Protein AF-0000000083280632 (afdb_homodimer)

Solvent-accessible surface area (backbone atoms only — not comparable to full-atom values): 11318 Å² total; per-residue (Å²): 110,65,68,59,50,48,50,47,51,50,30,50,48,42,26,53,45,60,63,45,61,46,85,68,51,58,69,59,34,53,52,51,52,50,61,50,49,61,82,46,70,94,67,56,65,43,55,51,36,20,35,52,54,71,14,38,47,68,71,41,38,52,46,25,57,73,66,62,50,64,60,55,70,42,38,54,52,37,35,48,51,35,49,51,53,51,53,54,62,65,68,43,73,59,72,79,69,54,74,69,73,118,109,66,68,59,50,47,47,46,51,50,29,49,48,42,28,53,44,61,63,44,62,48,85,68,50,60,67,58,34,52,50,50,51,50,61,50,48,62,82,47,71,95,69,56,66,44,54,52,36,19,36,53,52,71,14,38,49,69,71,43,39,52,46,25,59,72,66,62,49,64,62,56,70,41,37,54,52,36,35,49,51,34,49,52,53,52,51,53,62,66,68,43,73,57,72,78,68,55,82,72,71,136

Organism: Cucumis melo var. makuwa (NCBI:txid1194695)

InterPro domains:
  IPR005162 Retrotransposon-derived protein PEG10, N-terminal capsid-like domain [PF03732] (4-58)

Sequence (204 aa):
MYNRFRSREHGMACTRFLAIKQEGTVEEYLQRFEELSAPLPEIAEDVLEGTFTNGLDPIIRIEVFSMRALGLEDMMEAAQLAEEKIEMAKGGPNPYLKETTAMYNRFRSREHGMACTRFLAIKQEGTVEEYLQRFEELSAPLPEIAEDVLEGTFTNGLDPIIRIEVFSMRALGLEDMMEAAQLAEEKIEMAKGGPNPYLKETTA

Nearest PDB structures (foldseek):
  5tsx-assembly1_H  TM=7.556E-01  e=1.403E-01  Human immunodeficiency virus type 1 (NEW YORK-5 ISOLATE)
  8tqp-assembly1_F  TM=7.192E-01  e=1.578E-01  Human immunodeficiency virus 1
  6bht-assembly2_G  TM=7.405E-01  e=1.881E-01  Human immunodeficiency virus type 1 (NEW YORK-5 ISOLATE)
  4x3x-assembly1_A  TM=7.158E-01  e=4.272E-01  Rattus norvegicus
  4u0c-assembly1_A  TM=6.826E-01  e=3.799E-01  Human immunodeficiency virus type 1 (NEW YORK-5 ISOLATE)

Foldseek 3Di:
DVVVVVVVVLVVLVVVLLVAADPDALVVSVVVNCVSCVVHPDDDQVSSQVSSLVRYDPQLSVQLVVVVQDTDVSSSVSSNVSRVVVVVVVPDPPVVVPCPVD/DVVVVVVVVLVVLVVVLLVAADPDALVVSVVVNCVSCVVHPDDDQVSSQVSSLVRYDPQLSVQLVVVVQDTDVSSSVSSNVSRVVVVVVVPDPPVVVPCPDD

pLDDT: mean 85.9, std 18.31, range [32.72, 98.62]

Structure (mmCIF, N/CA/C/O backbone):
data_AF-0000000083280632-model_v1
#
loop_
_entity.id
_entity.type
_entity.pdbx_description
1 polymer 'Ty3-gypsy retrotransposon protein'
#
loop_
_atom_site.group_PDB
_atom_site.id
_atom_site.type_symbol
_atom_site.label_atom_id
_atom_site.label_alt_id
_atom_site.label_comp_id
_atom_site.label_asym_id
_atom_site.label_entity_id
_atom_site.label_seq_id
_atom_site.pdbx_PDB_ins_code
_atom_site.Cartn_x
_atom_site.Cartn_y
_atom_site.Cartn_z
_atom_site.occupancy
_atom_site.B_iso_or_equiv
_atom_site.auth_seq_id
_atom_site.auth_comp_id
_atom_site.auth_asym_id
_atom_site.auth_atom_id
_atom_site.pdbx_PDB_model_num
ATOM 1 N N . MET A 1 1 ? -13.414 4.84 24.938 1 46 1 MET A N 1
ATOM 2 C CA . MET A 1 1 ? -11.969 4.699 24.844 1 46 1 MET A CA 1
ATOM 3 C C . MET A 1 1 ? -11.594 3.439 24.062 1 46 1 MET A C 1
ATOM 5 O O . MET A 1 1 ? -10.695 3.467 23.219 1 46 1 MET A O 1
ATOM 9 N N . TYR A 1 2 ? -12.297 2.355 24.312 1 46.06 2 TYR A N 1
ATOM 10 C CA . TYR A 1 2 ? -12.008 1.048 23.734 1 46.06 2 TYR A CA 1
ATOM 11 C C . TYR A 1 2 ? -12.164 1.075 22.219 1 46.06 2 TYR A C 1
ATOM 13 O O . TYR A 1 2 ? -11.312 0.558 21.5 1 46.06 2 TYR A O 1
ATOM 21 N N . ASN A 1 3 ? -13.227 1.748 21.781 1 52.28 3 ASN A N 1
ATOM 22 C CA . ASN A 1 3 ? -13.523 1.75 20.344 1 52.28 3 ASN A CA 1
ATOM 23 C C . ASN A 1 3 ? -12.477 2.521 19.562 1 52.28 3 ASN A C 1
ATOM 25 O O . ASN A 1 3 ? -12.125 2.137 18.438 1 52.28 3 ASN A O 1
ATOM 29 N N . ARG A 1 4 ? -11.992 3.59 20.312 1 54.69 4 ARG A N 1
ATOM 30 C CA . ARG A 1 4 ? -10.969 4.395 19.656 1 54.69 4 ARG A CA 1
ATOM 31 C C . ARG A 1 4 ? -9.656 3.629 19.562 1 54.69 4 ARG A C 1
ATOM 33 O O . ARG A 1 4 ? -8.945 3.73 18.547 1 54.69 4 ARG A O 1
ATOM 40 N N . PHE A 1 5 ? -9.328 2.906 20.719 1 57.12 5 PHE A N 1
ATOM 41 C CA . PHE A 1 5 ? -8.086 2.133 20.734 1 57.12 5 PHE A CA 1
ATOM 42 C C . PHE A 1 5 ? -8.148 1.018 19.688 1 57.12 5 PHE A C 1
ATOM 44 O O . PHE A 1 5 ? -7.145 0.728 19.031 1 57.12 5 PHE A O 1
ATOM 51 N N . ARG A 1 6 ? -9.18 0.395 19.609 1 56.25 6 ARG A N 1
ATOM 52 C CA . ARG A 1 6 ? -9.352 -0.683 18.625 1 56.25 6 ARG A CA 1
ATOM 53 C C . ARG A 1 6 ? -9.266 -0.154 17.203 1 56.25 6 ARG A C 1
ATOM 55 O O . ARG A 1 6 ? -8.656 -0.788 16.3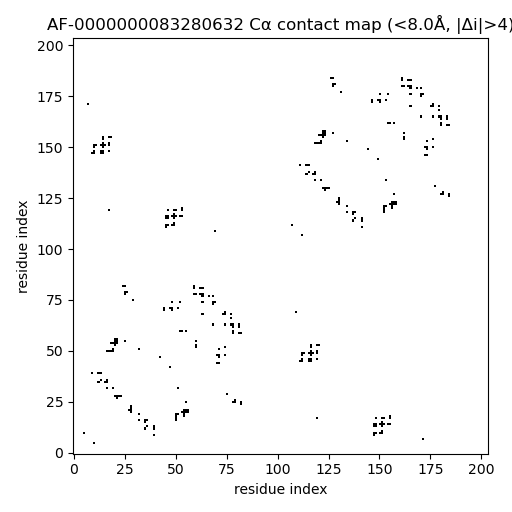44 1 56.25 6 ARG A O 1
ATOM 62 N N . SER A 1 7 ? -9.883 0.943 17.156 1 64.06 7 SER A N 1
ATOM 63 C CA . SER A 1 7 ? -9.852 1.578 15.844 1 64.06 7 SER A CA 1
ATOM 64 C C . SER A 1 7 ? -8.422 1.928 15.438 1 64.06 7 SER A C 1
ATOM 66 O O . SER A 1 7 ? -8.023 1.697 14.289 1 64.06 7 SER A O 1
ATOM 68 N N . ARG A 1 8 ? -7.664 2.213 16.516 1 72.38 8 ARG A N 1
ATOM 69 C CA . ARG A 1 8 ? -6.273 2.562 16.234 1 72.38 8 ARG A CA 1
ATOM 70 C C . ARG A 1 8 ? -5.449 1.32 15.922 1 72.38 8 ARG A C 1
ATOM 72 O O . ARG A 1 8 ? -4.641 1.328 14.992 1 72.38 8 ARG A O 1
ATOM 79 N N . GLU A 1 9 ? -5.75 0.29 16.672 1 73.88 9 GLU A N 1
ATOM 80 C CA . GLU A 1 9 ? -5.027 -0.961 16.469 1 73.88 9 GLU A CA 1
ATOM 81 C C . GLU A 1 9 ? -5.344 -1.558 15.094 1 73.88 9 GLU A C 1
ATOM 83 O O . GLU A 1 9 ? -4.449 -2.053 14.406 1 73.88 9 GLU A O 1
ATOM 88 N N . HIS A 1 10 ? -6.637 -1.458 14.773 1 75.44 10 HIS A N 1
ATOM 89 C CA . HIS A 1 10 ? -7.031 -1.963 13.461 1 75.44 10 HIS A CA 1
ATOM 90 C C . HIS A 1 10 ? -6.43 -1.122 12.344 1 75.44 10 HIS A C 1
ATOM 92 O O . HIS A 1 10 ? -5.996 -1.659 11.32 1 75.44 10 HIS A O 1
ATOM 98 N N . GLY A 1 11 ? -6.438 0.132 12.672 1 82.69 11 GLY A N 1
ATOM 99 C CA . GLY A 1 11 ? -5.809 1.021 11.703 1 82.69 11 GLY A CA 1
ATOM 100 C C . GLY A 1 11 ? -4.332 0.733 11.5 1 82.69 11 GLY A C 1
ATOM 101 O O . GLY A 1 11 ? -3.854 0.706 10.367 1 82.69 11 GLY A O 1
ATOM 102 N N . MET A 1 12 ? -3.689 0.377 12.562 1 88.62 12 MET A N 1
ATOM 103 C CA . MET A 1 12 ? -2.26 0.09 12.477 1 88.62 12 MET A CA 1
ATOM 104 C C . MET A 1 12 ? -2.012 -1.253 11.797 1 88.62 12 MET A C 1
ATOM 106 O O . MET A 1 12 ? -1.079 -1.388 11.008 1 88.62 12 MET A O 1
ATOM 110 N N . ALA A 1 13 ? -2.824 -2.207 12.141 1 93.25 13 ALA A N 1
ATOM 111 C CA . ALA A 1 13 ? -2.689 -3.521 11.516 1 93.25 13 ALA A CA 1
ATOM 112 C C . ALA A 1 13 ? -2.918 -3.439 10.008 1 93.25 13 ALA A C 1
ATOM 114 O O . ALA A 1 13 ? -2.195 -4.066 9.227 1 93.25 13 ALA A O 1
ATOM 115 N N . CYS A 1 14 ? -3.924 -2.691 9.609 1 94.94 14 CYS A N 1
ATOM 116 C CA . CYS A 1 14 ? -4.215 -2.504 8.195 1 94.94 14 CYS A CA 1
ATOM 117 C C . CYS A 1 14 ? -3.07 -1.785 7.492 1 94.94 14 CYS A C 1
ATOM 119 O O . CYS A 1 14 ? -2.666 -2.176 6.395 1 94.94 14 CYS A O 1
ATOM 121 N N . THR A 1 15 ? -2.523 -0.794 8.148 1 95.31 15 THR A N 1
ATOM 122 C CA . THR A 1 15 ? -1.396 -0.05 7.598 1 95.31 15 THR A CA 1
ATOM 123 C C . THR A 1 15 ? -0.206 -0.973 7.355 1 95.31 15 THR A C 1
ATOM 125 O O . THR A 1 15 ? 0.437 -0.903 6.305 1 95.31 15 THR A O 1
ATOM 128 N N . ARG A 1 16 ? 0.077 -1.854 8.258 1 95.88 16 ARG A N 1
ATOM 129 C CA . ARG A 1 16 ? 1.174 -2.807 8.125 1 95.88 16 ARG A CA 1
ATOM 130 C C . ARG A 1 16 ? 0.917 -3.787 6.988 1 95.88 16 ARG A C 1
ATOM 132 O O . ARG A 1 16 ? 1.826 -4.105 6.219 1 95.88 16 ARG A O 1
ATOM 139 N N . PHE A 1 17 ? -0.276 -4.215 6.934 1 97.88 17 PHE A N 1
ATOM 140 C CA . PHE A 1 17 ? -0.653 -5.148 5.875 1 97.88 17 PHE A CA 1
ATOM 141 C C . PHE A 1 17 ? -0.442 -4.523 4.5 1 97.88 17 PHE A C 1
ATOM 143 O O . PHE A 1 17 ? 0.137 -5.152 3.613 1 97.88 17 PHE A O 1
ATOM 150 N N . LEU A 1 18 ? -0.865 -3.283 4.332 1 98 18 LEU A N 1
ATOM 151 C CA . LEU A 1 18 ? -0.792 -2.598 3.045 1 98 18 LEU A CA 1
ATOM 152 C C . LEU A 1 18 ? 0.657 -2.334 2.65 1 98 18 LEU A C 1
ATOM 154 O O . LEU A 1 18 ? 0.951 -2.084 1.479 1 98 18 LEU A O 1
ATOM 158 N N . ALA A 1 19 ? 1.566 -2.418 3.572 1 97.88 19 ALA A N 1
ATOM 159 C CA . ALA A 1 19 ? 2.965 -2.074 3.326 1 97.88 19 ALA A CA 1
ATOM 160 C C . ALA A 1 19 ? 3.811 -3.328 3.125 1 97.88 19 ALA A C 1
ATOM 162 O O . ALA A 1 19 ? 5.031 -3.242 2.971 1 97.88 19 ALA A O 1
ATOM 163 N N . ILE A 1 20 ? 3.25 -4.496 3.121 1 98.25 20 ILE A N 1
ATOM 164 C CA . ILE A 1 20 ? 3.977 -5.762 3.062 1 98.25 20 ILE A CA 1
ATOM 165 C C . ILE A 1 20 ? 4.805 -5.824 1.779 1 98.25 20 ILE A C 1
ATOM 167 O O . ILE A 1 20 ? 4.363 -5.359 0.726 1 98.25 20 ILE A O 1
ATOM 171 N N . LYS A 1 21 ? 5.992 -6.391 1.892 1 98.25 21 LYS A N 1
ATOM 172 C CA . LYS A 1 21 ? 6.895 -6.637 0.768 1 98.25 21 LYS A CA 1
ATOM 173 C C . LYS A 1 21 ? 7.469 -8.047 0.821 1 98.25 21 LYS A C 1
ATOM 175 O O . LYS A 1 21 ? 7.711 -8.586 1.903 1 98.25 21 LYS A O 1
ATOM 180 N N . GLN A 1 22 ? 7.793 -8.469 -0.304 1 98.38 22 GLN A N 1
ATOM 181 C CA . GLN A 1 22 ? 8.477 -9.758 -0.389 1 98.38 22 GLN A CA 1
ATOM 182 C C . GLN A 1 22 ? 9.938 -9.625 0.036 1 98.38 22 GLN A C 1
ATOM 184 O O . GLN A 1 22 ? 10.695 -8.859 -0.558 1 98.38 22 GLN A O 1
ATOM 189 N N . GLU A 1 23 ? 10.414 -10.297 1.041 1 95.44 23 GLU A N 1
ATOM 190 C CA . GLU A 1 23 ? 11.789 -10.273 1.516 1 95.44 23 GLU A CA 1
ATOM 191 C C . GLU A 1 23 ? 12.492 -11.602 1.248 1 95.44 23 GLU A C 1
ATOM 193 O O . GLU A 1 23 ? 13.719 -11.688 1.309 1 95.44 23 GLU A O 1
ATOM 198 N N . GLY A 1 24 ? 11.906 -12.602 0.849 1 96.19 24 GLY A N 1
ATOM 199 C CA . GLY A 1 24 ? 12.43 -13.93 0.574 1 96.19 24 GLY A CA 1
ATOM 200 C C . GLY A 1 24 ? 11.703 -14.633 -0.56 1 96.19 24 GLY A C 1
ATOM 201 O O . GLY A 1 24 ? 11.469 -14.039 -1.616 1 96.19 24 GLY A O 1
ATOM 202 N N . THR A 1 25 ? 11.461 -15.852 -0.302 1 97.44 25 THR A N 1
ATOM 203 C CA . THR A 1 25 ? 10.797 -16.625 -1.345 1 97.44 25 THR A CA 1
ATOM 204 C C . THR A 1 25 ? 9.336 -16.219 -1.466 1 97.44 25 THR A C 1
ATOM 206 O O . THR A 1 25 ? 8.781 -15.578 -0.569 1 97.44 25 THR A O 1
ATOM 209 N N . VAL A 1 26 ? 8.734 -16.625 -2.486 1 98.5 26 VAL A N 1
ATOM 210 C CA . VAL A 1 26 ? 7.309 -16.391 -2.676 1 98.5 26 VAL A CA 1
ATOM 211 C C . VAL A 1 26 ? 6.512 -17.125 -1.602 1 98.5 26 VAL A C 1
ATOM 213 O O . VAL A 1 26 ? 5.516 -16.609 -1.091 1 98.5 26 VAL A O 1
ATOM 216 N N . GLU A 1 27 ? 6.945 -18.297 -1.308 1 97.81 27 GLU A N 1
ATOM 217 C CA . GLU A 1 27 ? 6.273 -19.078 -0.272 1 97.81 27 GLU A CA 1
ATOM 218 C C . GLU A 1 27 ? 6.266 -18.328 1.061 1 97.81 27 GLU A C 1
ATOM 220 O O . GLU A 1 27 ? 5.238 -18.266 1.739 1 97.81 27 GLU A O 1
ATOM 225 N N . GLU A 1 28 ? 7.395 -17.781 1.473 1 98.25 28 GLU A N 1
ATOM 226 C CA . GLU A 1 28 ? 7.488 -17 2.701 1 98.25 28 GLU A CA 1
ATOM 227 C C . GLU A 1 28 ? 6.605 -15.758 2.633 1 98.25 28 GLU A C 1
ATOM 229 O O . GLU A 1 28 ? 5.957 -15.391 3.617 1 98.25 28 GLU A O 1
ATOM 234 N N . TYR A 1 29 ? 6.676 -15.148 1.533 1 98.44 29 TYR A N 1
ATOM 235 C CA . TYR A 1 29 ? 5.848 -13.969 1.314 1 98.44 29 TYR A CA 1
ATOM 236 C C . TYR A 1 29 ? 4.367 -14.305 1.458 1 98.44 29 TYR A C 1
ATOM 238 O O . TYR A 1 29 ? 3.615 -13.562 2.094 1 98.44 29 TYR A O 1
ATOM 246 N N . LEU A 1 30 ? 3.859 -15.414 0.818 1 98.25 30 LEU A N 1
ATOM 247 C CA . LEU A 1 30 ? 2.469 -15.852 0.894 1 98.25 30 LEU A CA 1
ATOM 248 C C . LEU A 1 30 ? 2.061 -16.109 2.34 1 98.25 30 LEU A C 1
ATOM 250 O O . LEU A 1 30 ? 0.96 -15.75 2.756 1 98.25 30 LEU A O 1
ATOM 254 N N . GLN A 1 31 ? 2.916 -16.734 3.061 1 97.81 31 GLN A N 1
ATOM 255 C CA . GLN A 1 31 ? 2.635 -17.031 4.465 1 97.81 31 GLN A CA 1
ATOM 256 C C . GLN A 1 31 ? 2.459 -15.734 5.266 1 97.81 31 GLN A C 1
ATOM 258 O O . GLN A 1 31 ? 1.513 -15.609 6.047 1 97.81 31 GLN A O 1
ATOM 263 N N . ARG A 1 32 ? 3.359 -14.797 5.105 1 98 32 ARG A N 1
ATOM 264 C CA . ARG A 1 32 ? 3.279 -13.523 5.805 1 98 32 ARG A CA 1
ATOM 265 C C . ARG A 1 32 ? 2.029 -12.75 5.398 1 98 32 ARG A C 1
ATOM 267 O O . ARG A 1 32 ? 1.391 -12.109 6.234 1 98 32 ARG A O 1
ATOM 274 N N . PHE A 1 33 ? 1.731 -12.812 4.152 1 98.31 33 PHE A N 1
ATOM 275 C CA . PHE A 1 33 ? 0.537 -12.172 3.615 1 98.31 33 PHE A CA 1
ATOM 276 C C . PHE A 1 33 ? -0.715 -12.68 4.32 1 98.31 33 PHE A C 1
ATOM 278 O O . PHE A 1 33 ? -1.562 -11.891 4.738 1 98.31 33 PHE A O 1
ATOM 285 N N . GLU A 1 34 ? -0.825 -13.953 4.426 1 96.38 34 GLU A N 1
ATOM 286 C CA . GLU A 1 34 ? -1.971 -14.57 5.086 1 96.38 34 GLU A CA 1
ATOM 287 C C . GLU A 1 34 ? -1.997 -14.234 6.574 1 96.38 34 GLU A C 1
ATOM 289 O O . GLU A 1 34 ? -3.059 -13.953 7.133 1 96.38 34 GLU A O 1
ATOM 294 N N . GLU A 1 35 ? -0.868 -14.258 7.148 1 96.75 35 GLU A N 1
ATOM 295 C CA . GLU A 1 35 ? -0.765 -13.961 8.57 1 96.75 35 GLU A CA 1
ATOM 296 C C . GLU A 1 35 ? -1.218 -12.539 8.875 1 96.75 35 GLU A C 1
ATOM 298 O O . GLU A 1 35 ? -1.936 -12.297 9.852 1 96.75 35 GLU A O 1
ATOM 303 N N . LEU A 1 36 ? -0.833 -11.594 8.078 1 96.38 36 LEU A N 1
ATOM 304 C CA . LEU A 1 36 ? -1.115 -10.18 8.312 1 96.38 36 LEU A CA 1
ATOM 305 C C . LEU A 1 36 ? -2.561 -9.852 7.953 1 96.38 36 LEU A C 1
ATOM 307 O O . LEU A 1 36 ? -3.162 -8.953 8.555 1 96.38 36 LEU A O 1
ATOM 311 N N . SER A 1 37 ? -3.104 -10.609 7 1 95.94 37 SER A N 1
ATOM 312 C CA . SER A 1 37 ? -4.465 -10.305 6.574 1 95.94 37 SER A CA 1
ATOM 313 C C . SER A 1 37 ? -5.492 -10.992 7.473 1 95.94 37 SER A C 1
ATOM 315 O O . SER A 1 37 ? -6.637 -10.547 7.566 1 95.94 37 SER A O 1
ATOM 317 N N . ALA A 1 38 ? -5.125 -11.969 8.141 1 93.5 38 ALA A N 1
ATOM 318 C CA . ALA A 1 38 ? -6.027 -12.844 8.883 1 93.5 38 ALA A CA 1
ATOM 319 C C . ALA A 1 38 ? -6.793 -12.062 9.953 1 93.5 38 ALA A C 1
ATOM 321 O O . ALA A 1 38 ? -8.008 -12.219 10.094 1 93.5 38 ALA A O 1
ATOM 322 N N . PRO A 1 39 ? -6.137 -11.203 10.68 1 90.75 39 PRO A N 1
ATOM 323 C CA . PRO A 1 39 ? -6.848 -10.516 11.758 1 90.75 39 PRO A CA 1
ATOM 324 C C . PRO A 1 39 ? -7.695 -9.352 11.266 1 90.75 39 PRO A C 1
ATOM 326 O O . PRO A 1 39 ? -8.445 -8.758 12.039 1 90.75 39 PRO A O 1
ATOM 329 N N . LEU A 1 40 ? -7.605 -9.062 10.047 1 91.62 40 LEU A N 1
ATOM 330 C CA . LEU A 1 40 ? -8.297 -7.887 9.516 1 91.62 40 LEU A CA 1
ATOM 331 C C . LEU A 1 40 ? -9.719 -8.242 9.102 1 91.62 40 LEU A C 1
ATOM 333 O O . LEU A 1 40 ? -9.984 -9.359 8.656 1 91.62 40 LEU A O 1
ATOM 337 N N . PRO A 1 41 ? -10.547 -7.355 9.367 1 85.06 41 PRO A N 1
ATOM 338 C CA . PRO A 1 41 ? -11.891 -7.594 8.844 1 85.06 41 PRO A CA 1
ATOM 339 C C . PRO A 1 41 ? -11.898 -7.879 7.344 1 85.06 41 PRO A C 1
ATOM 341 O O . PRO A 1 41 ? -10.852 -7.836 6.695 1 85.06 41 PRO A O 1
ATOM 344 N N . GLU A 1 42 ? -13.102 -8.094 6.805 1 87.62 42 GLU A N 1
ATOM 345 C CA . GLU A 1 42 ? -13.227 -8.414 5.387 1 87.62 42 GLU A CA 1
ATOM 346 C C . GLU A 1 42 ? -12.625 -7.312 4.516 1 87.62 42 GLU A C 1
ATOM 348 O O . GLU A 1 42 ? -13.039 -6.156 4.59 1 87.62 42 GLU A O 1
ATOM 353 N N . ILE A 1 43 ? -11.656 -7.707 3.85 1 91.12 43 ILE A N 1
ATOM 354 C CA . ILE A 1 43 ? -10.961 -6.828 2.92 1 91.12 43 ILE A CA 1
ATOM 355 C C . ILE A 1 43 ? -11.438 -7.098 1.496 1 91.12 43 ILE A C 1
ATOM 357 O O . ILE A 1 43 ? -11.594 -8.25 1.093 1 91.12 43 ILE A O 1
ATOM 361 N N . ALA A 1 44 ? -11.672 -6.02 0.826 1 92.25 44 ALA A N 1
ATOM 362 C CA . ALA A 1 44 ? -12.102 -6.152 -0.563 1 92.25 44 ALA A CA 1
ATOM 363 C C . ALA A 1 44 ? -11.055 -6.891 -1.395 1 92.25 44 ALA A C 1
ATOM 365 O O . ALA A 1 44 ? -9.852 -6.703 -1.194 1 92.25 44 ALA A O 1
ATOM 366 N N . GLU A 1 45 ? -11.516 -7.633 -2.361 1 91.19 45 GLU A N 1
ATOM 367 C CA . GLU A 1 45 ? -10.641 -8.445 -3.195 1 91.19 45 GLU A CA 1
ATOM 368 C C . GLU A 1 45 ? -9.633 -7.574 -3.949 1 91.19 45 GLU A C 1
ATOM 370 O O . GLU A 1 45 ? -8.469 -7.949 -4.102 1 91.19 45 GLU A O 1
ATOM 375 N N . ASP A 1 46 ? -10.109 -6.469 -4.387 1 92.88 46 ASP A N 1
ATOM 376 C CA . ASP A 1 46 ? -9.227 -5.586 -5.145 1 92.88 46 ASP A 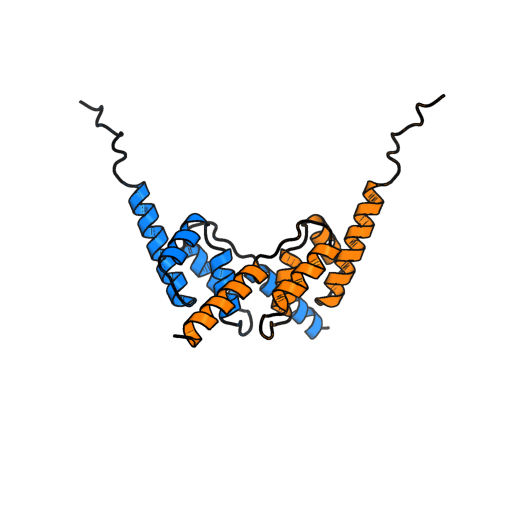CA 1
ATOM 377 C C . ASP A 1 46 ? -8.086 -5.078 -4.277 1 92.88 46 ASP A C 1
ATOM 379 O O . ASP A 1 46 ? -6.965 -4.883 -4.762 1 92.88 46 ASP A O 1
ATOM 383 N N . VAL A 1 47 ? -8.359 -4.898 -3.029 1 95.5 47 VAL A N 1
ATOM 384 C CA . VAL A 1 47 ? -7.336 -4.438 -2.098 1 95.5 47 VAL A CA 1
ATOM 385 C C . VAL A 1 47 ? -6.324 -5.559 -1.848 1 95.5 47 VAL A C 1
ATOM 387 O O . VAL A 1 47 ? -5.117 -5.32 -1.838 1 95.5 47 VAL A O 1
ATOM 390 N N . LEU A 1 48 ? -6.855 -6.723 -1.703 1 96.31 48 LEU A N 1
ATOM 391 C CA . LEU A 1 48 ? -5.98 -7.871 -1.515 1 96.31 48 LEU A CA 1
ATOM 392 C C . LEU A 1 48 ? -5.074 -8.07 -2.727 1 96.31 48 LEU A C 1
ATOM 394 O O . LEU A 1 48 ? -3.863 -8.242 -2.58 1 96.31 48 LEU A O 1
ATOM 39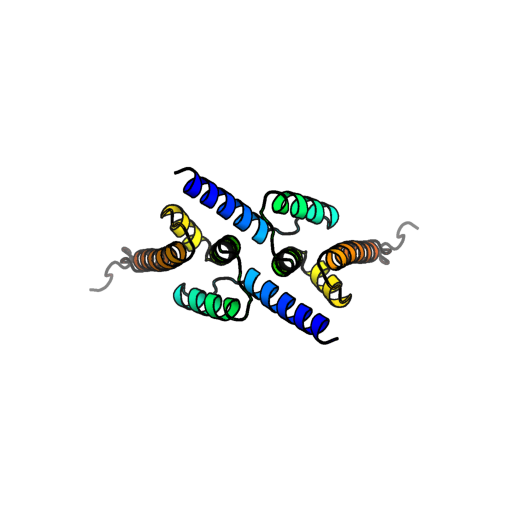8 N N . GLU A 1 49 ? -5.609 -8.023 -3.855 1 95.81 49 GLU A N 1
ATOM 399 C CA . GLU A 1 49 ? -4.852 -8.211 -5.09 1 95.81 49 GLU A CA 1
ATOM 400 C C . GLU A 1 49 ? -3.803 -7.117 -5.262 1 95.81 49 GLU A C 1
ATOM 402 O O . GLU A 1 49 ? -2.654 -7.398 -5.617 1 95.81 49 GLU A O 1
ATOM 407 N N . GLY A 1 50 ? -4.23 -5.887 -5.066 1 96.62 50 GLY A N 1
ATOM 408 C CA . GLY A 1 50 ? -3.303 -4.773 -5.191 1 96.62 50 GLY A CA 1
ATOM 409 C C . GLY A 1 50 ? -2.148 -4.848 -4.211 1 96.62 50 GLY A C 1
ATOM 410 O O . GLY A 1 50 ? -0.996 -4.617 -4.582 1 96.62 50 GLY A O 1
ATOM 411 N N . THR A 1 51 ? -2.457 -5.156 -2.947 1 98.12 51 THR A N 1
ATOM 412 C CA . THR A 1 51 ? -1.426 -5.27 -1.921 1 98.12 51 THR A CA 1
ATOM 413 C C . THR A 1 51 ? -0.451 -6.395 -2.254 1 98.12 51 THR A C 1
ATOM 415 O O . THR A 1 51 ? 0.765 -6.223 -2.141 1 98.12 51 THR A O 1
ATOM 418 N N . PHE A 1 52 ? -0.993 -7.539 -2.672 1 98.12 52 PHE A N 1
ATOM 419 C CA . PHE A 1 52 ? -0.163 -8.68 -3.049 1 98.12 52 PHE A CA 1
ATOM 420 C C . PHE A 1 52 ? 0.776 -8.305 -4.191 1 98.12 52 PHE A C 1
ATOM 422 O O . PHE A 1 52 ? 1.98 -8.562 -4.117 1 98.12 52 PHE A O 1
ATOM 429 N N . THR A 1 53 ? 0.257 -7.707 -5.16 1 97.19 53 THR A N 1
ATOM 430 C CA . THR A 1 53 ? 1.007 -7.332 -6.355 1 97.19 53 THR A CA 1
ATOM 431 C C . THR A 1 53 ? 2.1 -6.324 -6.012 1 97.19 53 THR A C 1
ATOM 433 O O . THR A 1 53 ? 3.244 -6.469 -6.445 1 97.19 53 THR A O 1
ATOM 436 N N . ASN A 1 54 ? 1.718 -5.32 -5.266 1 97.81 54 ASN A N 1
ATOM 437 C CA . ASN A 1 54 ? 2.66 -4.266 -4.906 1 97.81 54 ASN A CA 1
ATOM 438 C C . ASN A 1 54 ? 3.799 -4.805 -4.043 1 97.81 54 ASN A C 1
ATOM 440 O O . ASN A 1 54 ? 4.906 -4.266 -4.066 1 97.81 54 ASN A O 1
ATOM 444 N N . GLY A 1 55 ? 3.541 -5.887 -3.334 1 98.62 55 GLY A N 1
ATOM 445 C CA . GLY A 1 55 ? 4.527 -6.43 -2.416 1 98.62 55 GLY A CA 1
ATOM 446 C C . GLY A 1 55 ? 5.477 -7.418 -3.072 1 98.62 55 GLY A C 1
ATOM 447 O O . GLY A 1 55 ? 6.52 -7.75 -2.51 1 98.62 55 GLY A O 1
ATOM 448 N N . LEU A 1 56 ? 5.199 -7.855 -4.215 1 98.25 56 LEU A N 1
ATOM 449 C CA . LEU A 1 56 ? 6.027 -8.836 -4.91 1 98.25 56 LEU A CA 1
ATOM 450 C C . LEU A 1 56 ? 7.352 -8.219 -5.344 1 98.25 56 LEU A C 1
ATOM 452 O O . LEU A 1 56 ? 7.406 -7.031 -5.684 1 98.25 56 LEU A O 1
ATOM 456 N N . ASP A 1 57 ? 8.336 -9.109 -5.41 1 98 57 ASP A N 1
ATOM 457 C CA . ASP A 1 57 ? 9.578 -8.742 -6.086 1 98 57 ASP A CA 1
ATOM 458 C C . ASP A 1 57 ? 9.305 -8.25 -7.508 1 98 57 ASP A C 1
ATOM 460 O O . ASP A 1 57 ? 8.508 -8.844 -8.234 1 98 57 ASP A O 1
ATOM 464 N N . PRO A 1 58 ? 10 -7.191 -7.879 1 97.06 58 PRO A N 1
ATOM 465 C CA . PRO A 1 58 ? 9.695 -6.582 -9.172 1 97.06 58 PRO A CA 1
ATOM 466 C C . PRO A 1 58 ? 9.812 -7.562 -10.336 1 97.06 58 PRO A C 1
ATOM 468 O O . PRO A 1 58 ? 9.008 -7.523 -11.273 1 97.06 58 PRO A O 1
ATOM 471 N N . ILE A 1 59 ? 10.797 -8.359 -10.312 1 96.06 59 ILE A N 1
ATOM 472 C CA . ILE A 1 59 ? 11 -9.312 -11.398 1 96.06 59 ILE A CA 1
ATOM 473 C C . ILE A 1 59 ? 9.859 -10.328 -11.406 1 96.06 59 ILE A C 1
ATOM 475 O O . ILE A 1 59 ? 9.32 -10.656 -12.469 1 96.06 59 ILE A O 1
ATOM 479 N N . ILE A 1 60 ? 9.508 -10.781 -10.25 1 97.5 60 ILE A N 1
ATOM 480 C CA . ILE A 1 60 ? 8.422 -11.742 -10.133 1 97.5 60 ILE A CA 1
ATOM 481 C C . ILE A 1 60 ? 7.109 -11.094 -10.562 1 97.5 60 ILE A C 1
ATOM 483 O O . ILE A 1 60 ? 6.297 -11.719 -11.25 1 97.5 60 ILE A O 1
ATOM 487 N N . ARG A 1 61 ? 6.906 -9.906 -10.117 1 97.25 61 ARG A N 1
ATOM 488 C CA . ARG A 1 61 ? 5.695 -9.164 -10.453 1 97.25 61 ARG A CA 1
ATOM 489 C C . ARG A 1 61 ? 5.52 -9.062 -11.961 1 97.25 61 ARG A C 1
ATOM 491 O O . ARG A 1 61 ? 4.414 -9.242 -12.477 1 97.25 61 ARG A O 1
ATOM 498 N N . ILE A 1 62 ? 6.555 -8.758 -12.688 1 95.31 62 ILE A N 1
ATOM 499 C CA . ILE A 1 62 ? 6.512 -8.641 -14.141 1 95.31 62 ILE A CA 1
ATOM 500 C C . ILE A 1 62 ? 6.066 -9.969 -14.75 1 95.31 62 ILE A C 1
ATOM 502 O O . ILE A 1 62 ? 5.227 -9.992 -15.648 1 95.31 62 ILE A O 1
ATOM 506 N N . GLU A 1 63 ? 6.641 -11.039 -14.258 1 95.06 63 GLU A N 1
ATOM 507 C CA . GLU A 1 63 ? 6.293 -12.359 -14.766 1 95.06 63 GLU A CA 1
ATOM 508 C C . GLU A 1 63 ? 4.832 -12.695 -14.477 1 95.06 63 GLU A C 1
ATOM 510 O O . GLU A 1 63 ? 4.152 -13.289 -15.32 1 95.06 63 GLU A O 1
ATOM 515 N N . VAL A 1 64 ? 4.363 -12.367 -13.32 1 96.12 64 VAL A N 1
ATOM 516 C CA . VAL A 1 64 ? 2.973 -12.617 -12.953 1 96.12 64 VAL A CA 1
ATOM 517 C C . VAL A 1 64 ? 2.045 -11.875 -13.922 1 96.12 64 VAL A C 1
ATOM 519 O O . VAL A 1 64 ? 1.034 -12.43 -14.359 1 96.12 64 VAL A O 1
ATOM 522 N N . PHE A 1 65 ? 2.361 -10.664 -14.266 1 92.31 65 PHE A N 1
ATOM 523 C CA . PHE A 1 65 ? 1.561 -9.875 -15.195 1 92.31 65 PHE A CA 1
ATOM 524 C C . PHE A 1 65 ? 1.604 -10.484 -16.594 1 92.31 65 PHE A C 1
ATOM 526 O O . PHE A 1 65 ? 0.594 -10.508 -17.297 1 92.31 65 PHE A O 1
ATOM 533 N N . SER A 1 66 ? 2.742 -10.945 -16.922 1 93.75 66 SER A N 1
ATOM 534 C CA . SER A 1 66 ? 2.902 -11.555 -18.25 1 93.75 66 SER A CA 1
ATOM 535 C C . SER A 1 66 ? 2.037 -12.805 -18.375 1 93.75 66 SER A C 1
ATOM 537 O O . SER A 1 66 ? 1.59 -13.141 -19.469 1 93.75 66 SER A O 1
ATOM 539 N N . MET A 1 67 ? 1.732 -13.469 -17.281 1 94.25 67 MET A N 1
ATOM 540 C CA . MET A 1 67 ? 0.936 -14.695 -17.266 1 94.25 67 MET A CA 1
ATOM 541 C C . MET A 1 67 ? -0.555 -14.367 -17.25 1 94.25 67 MET A C 1
ATOM 543 O O . MET A 1 67 ? -1.39 -15.273 -17.25 1 94.25 67 MET A O 1
ATOM 547 N N . ARG A 1 68 ? -0.854 -13.109 -17.094 1 90.94 68 ARG A N 1
ATOM 548 C CA . ARG A 1 68 ? -2.227 -12.617 -17.125 1 90.94 68 ARG A CA 1
ATOM 549 C C . ARG A 1 68 ? -3.059 -13.258 -16.016 1 90.94 68 ARG A C 1
ATOM 551 O O . ARG A 1 68 ? -4.18 -13.711 -16.266 1 90.94 68 ARG A O 1
ATOM 558 N N . ALA A 1 69 ? -2.41 -13.43 -14.922 1 90.75 69 ALA A N 1
ATOM 559 C CA . ALA A 1 69 ? -3.119 -13.977 -13.766 1 90.75 69 ALA A CA 1
ATOM 560 C C . ALA A 1 69 ? -4.242 -13.039 -13.32 1 90.75 69 ALA A C 1
ATOM 562 O O . ALA A 1 69 ? -4.051 -11.82 -13.242 1 90.75 69 ALA A O 1
ATOM 563 N N . LEU A 1 70 ? -5.379 -13.633 -13.109 1 84.5 70 LEU A N 1
ATOM 564 C CA . LEU A 1 70 ? -6.527 -12.859 -12.656 1 84.5 70 LEU A CA 1
ATOM 565 C C . LEU A 1 70 ? -6.996 -13.328 -11.289 1 84.5 70 LEU A C 1
ATOM 567 O O . LEU A 1 70 ? -7.223 -14.523 -11.086 1 84.5 70 LEU A O 1
ATOM 571 N N . GLY A 1 71 ? -7.176 -12.398 -10.422 1 91.19 71 GLY A N 1
ATOM 572 C CA . GLY A 1 71 ? -7.602 -12.742 -9.078 1 91.19 71 GLY A CA 1
ATOM 573 C C . GLY A 1 71 ? -6.445 -13.102 -8.156 1 91.19 71 GLY A C 1
ATOM 574 O O . GLY A 1 71 ? -5.379 -13.508 -8.625 1 91.19 71 GLY A O 1
ATOM 575 N N . LEU A 1 72 ? -6.711 -13.062 -6.918 1 94.62 72 LEU A N 1
ATOM 576 C CA . LEU A 1 72 ? -5.656 -13.242 -5.926 1 94.62 72 LEU A CA 1
ATOM 577 C C . LEU A 1 72 ? -5.102 -14.664 -5.977 1 94.62 72 LEU A C 1
ATOM 579 O O . LEU A 1 72 ? -3.885 -14.859 -5.973 1 94.62 72 LEU A O 1
ATOM 583 N N . GLU A 1 73 ? -5.949 -15.664 -6.027 1 95.62 73 GLU A N 1
ATOM 584 C CA . GLU A 1 73 ? -5.492 -17.047 -6.023 1 95.62 73 GLU A CA 1
ATOM 585 C C . GLU A 1 73 ? -4.637 -17.344 -7.25 1 95.62 73 GLU A C 1
ATOM 587 O O . GLU A 1 73 ? -3.574 -17.969 -7.133 1 95.62 73 GLU A O 1
ATOM 592 N N . ASP A 1 74 ? -5.074 -16.875 -8.352 1 95.38 74 ASP A N 1
ATOM 593 C CA . ASP A 1 74 ? -4.316 -17.062 -9.586 1 95.38 74 ASP A CA 1
ATOM 594 C C . ASP A 1 74 ? -2.965 -16.359 -9.516 1 95.38 74 ASP A C 1
ATOM 596 O O . ASP A 1 74 ? -1.951 -16.891 -9.969 1 95.38 74 ASP A O 1
ATOM 600 N N . MET A 1 75 ? -2.965 -15.172 -8.992 1 96.62 75 MET A N 1
ATOM 601 C CA . MET A 1 75 ? -1.732 -14.398 -8.867 1 96.62 75 MET A CA 1
ATOM 602 C C . MET A 1 75 ? -0.741 -15.102 -7.945 1 96.62 75 MET A C 1
ATOM 604 O O . MET A 1 75 ? 0.462 -15.117 -8.219 1 96.62 75 MET A O 1
ATOM 608 N N . MET A 1 76 ? -1.275 -15.656 -6.891 1 98.06 76 MET A N 1
ATOM 609 C CA . MET A 1 76 ? -0.425 -16.375 -5.945 1 98.06 76 MET A CA 1
ATOM 610 C C . MET A 1 76 ? 0.212 -17.594 -6.609 1 98.06 76 MET A C 1
ATOM 612 O O . MET A 1 76 ? 1.405 -17.859 -6.434 1 98.06 76 MET A O 1
ATOM 616 N N . GLU A 1 77 ? -0.535 -18.297 -7.34 1 97.88 77 GLU A N 1
ATOM 617 C CA . GLU A 1 77 ? -0.014 -19.453 -8.07 1 97.88 77 GLU A CA 1
ATOM 618 C C . GLU A 1 77 ? 0.996 -19.031 -9.125 1 97.88 77 GLU A C 1
ATOM 620 O O . GLU A 1 77 ? 2.053 -19.641 -9.273 1 97.88 77 GLU A O 1
ATOM 625 N N . ALA A 1 78 ? 0.643 -18.016 -9.844 1 97.94 78 ALA A N 1
ATOM 626 C CA . ALA A 1 78 ? 1.532 -17.5 -10.875 1 97.94 78 ALA A CA 1
ATOM 627 C C . ALA A 1 78 ? 2.863 -17.047 -10.281 1 97.94 78 ALA A C 1
ATOM 629 O O . ALA A 1 78 ? 3.918 -17.234 -10.891 1 97.94 78 ALA A O 1
ATOM 630 N N . ALA A 1 79 ? 2.797 -16.469 -9.141 1 98.44 79 ALA A N 1
ATOM 631 C CA . ALA A 1 79 ? 4.012 -15.992 -8.477 1 98.44 79 ALA A CA 1
ATOM 632 C C . ALA A 1 79 ? 4.934 -17.156 -8.125 1 98.44 79 ALA A C 1
ATOM 634 O O . ALA A 1 79 ? 6.152 -17.062 -8.297 1 98.44 79 ALA A O 1
ATOM 635 N N . GLN A 1 80 ? 4.348 -18.203 -7.641 1 98.31 80 GLN A N 1
ATOM 636 C CA . GLN A 1 80 ? 5.137 -19.391 -7.312 1 98.31 80 GLN A CA 1
ATOM 637 C C . GLN A 1 80 ? 5.793 -19.984 -8.562 1 98.31 80 GLN A C 1
ATOM 639 O O . GLN A 1 80 ? 6.969 -20.344 -8.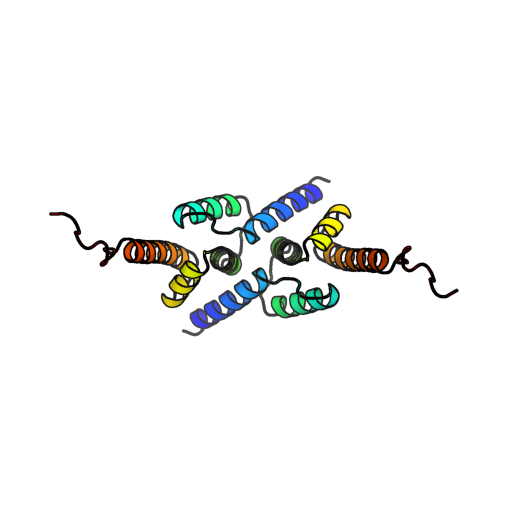539 1 98.31 80 GLN A O 1
ATOM 644 N N . LEU A 1 81 ? 5.02 -20.047 -9.578 1 97.44 81 LEU A N 1
ATOM 645 C CA . LEU A 1 81 ? 5.531 -20.562 -10.844 1 97.44 81 LEU A CA 1
ATOM 646 C C . LEU A 1 81 ? 6.637 -19.656 -11.391 1 97.44 81 LEU A C 1
ATOM 648 O O . LEU A 1 81 ? 7.652 -20.141 -11.891 1 97.44 81 LEU A O 1
ATOM 652 N N . ALA A 1 82 ? 6.41 -18.375 -11.289 1 97.25 82 ALA A N 1
ATOM 653 C CA . ALA A 1 82 ? 7.398 -17.406 -11.758 1 97.25 82 ALA A CA 1
ATOM 654 C C . ALA A 1 82 ? 8.727 -17.594 -11.031 1 97.25 82 ALA A C 1
ATOM 656 O O . ALA A 1 82 ? 9.789 -17.562 -11.656 1 97.25 82 ALA A O 1
ATOM 657 N N . GLU A 1 83 ? 8.648 -17.703 -9.75 1 97.31 83 GLU A N 1
ATOM 658 C CA . GLU A 1 83 ? 9.867 -17.906 -8.977 1 97.31 83 GLU A CA 1
ATOM 659 C C . GLU A 1 83 ? 10.602 -19.172 -9.414 1 97.31 83 GLU A C 1
ATOM 661 O O . GLU A 1 83 ? 11.828 -19.172 -9.531 1 97.31 83 GLU A O 1
ATOM 666 N N . GLU A 1 84 ? 9.828 -20.234 -9.602 1 95.69 84 GLU A N 1
ATOM 667 C CA . GLU A 1 84 ? 10.414 -21.484 -10.055 1 95.69 84 GLU A CA 1
ATOM 668 C C . GLU A 1 84 ? 11.125 -21.312 -11.391 1 95.69 84 GLU A C 1
ATOM 670 O O . GLU A 1 84 ? 12.242 -21.812 -11.578 1 95.69 84 GLU A O 1
ATOM 675 N N . LYS A 1 85 ? 10.492 -20.656 -12.25 1 94.06 85 LYS A N 1
ATOM 676 C CA . LYS A 1 85 ? 11.062 -20.406 -13.578 1 94.06 85 LYS A CA 1
ATOM 677 C C . LYS A 1 85 ? 12.359 -19.609 -13.477 1 94.06 85 LYS A C 1
ATOM 679 O O . LYS A 1 85 ? 13.344 -19.922 -14.156 1 94.06 85 LYS A O 1
ATOM 684 N N . ILE A 1 86 ? 12.359 -18.656 -12.672 1 93.06 86 ILE A N 1
ATOM 685 C CA . ILE A 1 86 ? 13.516 -17.781 -12.516 1 93.06 86 ILE A CA 1
ATOM 686 C C . ILE A 1 86 ? 14.664 -18.562 -11.875 1 93.06 86 ILE A C 1
ATOM 688 O O . ILE A 1 86 ? 15.82 -18.406 -12.281 1 93.06 86 ILE A O 1
ATOM 692 N N . GLU A 1 87 ? 14.32 -19.344 -10.875 1 91.62 87 GLU A N 1
ATOM 693 C CA . GLU A 1 87 ? 15.336 -20.156 -10.211 1 91.62 87 GLU A CA 1
ATOM 694 C C . GLU A 1 87 ? 15.938 -21.188 -11.172 1 91.62 87 GLU A C 1
ATOM 696 O O . GLU A 1 87 ? 17.141 -21.453 -11.117 1 91.62 87 GLU A O 1
ATOM 701 N N . MET A 1 88 ? 15.125 -21.719 -11.992 1 90.12 88 MET A N 1
ATOM 702 C CA . MET A 1 88 ? 15.602 -22.688 -12.977 1 90.12 88 MET A CA 1
ATOM 703 C C . MET A 1 88 ? 16.5 -22.016 -14.008 1 90.12 88 MET A C 1
ATOM 705 O O . MET A 1 88 ? 17.469 -22.609 -14.484 1 90.12 88 MET A O 1
ATOM 709 N N . ALA A 1 89 ? 16.188 -20.844 -14.289 1 85.5 89 ALA A N 1
ATOM 710 C CA . ALA A 1 89 ? 16.984 -20.109 -15.258 1 85.5 89 ALA A CA 1
ATOM 711 C C . ALA A 1 89 ? 18.344 -19.703 -14.672 1 85.5 89 ALA A C 1
ATOM 713 O O . ALA A 1 89 ? 19.328 -19.594 -15.398 1 85.5 89 ALA A O 1
ATOM 714 N N . LYS A 1 90 ? 18.375 -19.469 -13.445 1 82.81 90 LYS A N 1
ATOM 715 C CA . LYS A 1 90 ? 19.625 -19.125 -12.773 1 82.81 90 LYS A CA 1
ATOM 716 C C . LYS A 1 90 ? 20.547 -20.344 -12.672 1 82.81 90 LYS A C 1
ATOM 718 O O . LYS A 1 90 ? 21.766 -20.203 -12.672 1 82.81 90 LYS A O 1
ATOM 723 N N . GLY A 1 91 ? 20.078 -21.562 -12.234 1 67.62 91 GLY A N 1
ATOM 724 C CA . GLY A 1 91 ? 20.859 -22.781 -12.109 1 67.62 91 GLY A CA 1
ATOM 725 C C . GLY A 1 91 ? 21.297 -23.344 -13.453 1 67.62 91 GLY A C 1
ATOM 726 O O . GLY A 1 91 ? 21.922 -24.406 -13.516 1 67.62 91 GLY A O 1
ATOM 727 N N . GLY A 1 92 ? 20.766 -22.828 -14.5 1 55.19 92 GLY A N 1
ATOM 728 C CA . GLY A 1 92 ? 21.312 -23.406 -15.719 1 55.19 92 GLY A CA 1
ATOM 729 C C . GLY A 1 92 ? 22.828 -23.375 -15.781 1 55.19 92 GLY A C 1
ATOM 730 O O . GLY A 1 92 ? 23.469 -22.688 -14.992 1 55.19 92 GLY A O 1
ATOM 731 N N . PRO A 1 93 ? 23.453 -24.391 -16.344 1 50.09 93 PRO A N 1
ATOM 732 C CA . PRO A 1 93 ? 24.906 -24.609 -16.406 1 50.09 93 PRO A CA 1
ATOM 733 C C . PRO A 1 93 ? 25.688 -23.344 -16.719 1 50.09 93 PRO A C 1
ATOM 735 O O . PRO A 1 93 ? 25.266 -22.547 -17.562 1 50.09 93 PRO A O 1
ATOM 738 N N . ASN A 1 94 ? 25.984 -22.688 -15.648 1 49.53 94 ASN A N 1
ATOM 739 C CA . ASN A 1 94 ? 27.047 -21.75 -16.016 1 49.53 94 ASN A CA 1
ATOM 740 C C . ASN A 1 94 ? 27.891 -22.281 -17.156 1 49.53 94 ASN A C 1
ATOM 742 O O . ASN A 1 94 ? 28.625 -23.25 -17 1 49.53 94 ASN A O 1
ATOM 746 N N . PRO A 1 95 ? 27.438 -22.094 -18.297 1 47.84 95 PRO A N 1
ATOM 747 C CA . PRO A 1 95 ? 28.234 -22.688 -19.391 1 47.84 95 PRO A CA 1
ATOM 748 C C . PRO A 1 95 ? 29.734 -22.484 -19.188 1 47.84 95 PRO A C 1
ATOM 750 O O . PRO A 1 95 ? 30.547 -23.219 -19.766 1 47.84 95 PRO A O 1
ATOM 753 N N . TYR A 1 96 ? 30.016 -21.266 -18.625 1 48.97 96 TYR A N 1
ATOM 754 C CA . TYR A 1 96 ? 31.453 -21 -18.516 1 48.97 96 TYR A CA 1
ATOM 755 C C . TYR A 1 96 ? 32.094 -21.875 -17.438 1 48.97 96 TYR A C 1
ATOM 757 O O . TYR A 1 96 ? 33.281 -21.766 -17.156 1 48.97 96 TYR A O 1
ATOM 765 N N . LEU A 1 97 ? 31.328 -22.375 -16.594 1 45.19 97 LEU A N 1
ATOM 766 C CA . LEU A 1 97 ? 32.031 -23.312 -15.719 1 45.19 97 LEU A CA 1
ATOM 767 C C . LEU A 1 97 ? 32.531 -24.516 -16.516 1 45.19 97 LEU A C 1
ATOM 769 O O . LEU A 1 97 ? 32.031 -25.625 -16.375 1 45.19 97 LEU A O 1
ATOM 773 N N . LYS A 1 98 ? 33.125 -24.203 -17.703 1 44.47 98 LYS A N 1
ATOM 774 C CA . LYS A 1 98 ? 34 -25.125 -18.422 1 44.47 98 LYS A CA 1
ATOM 775 C C . LYS A 1 98 ? 34.938 -25.859 -17.453 1 44.47 98 LYS A C 1
ATOM 777 O O . LYS A 1 98 ? 35.438 -25.266 -16.5 1 44.47 98 LYS A O 1
ATOM 782 N N . GLU A 1 99 ? 34.781 -27.156 -17.328 1 43.91 99 GLU A N 1
ATOM 783 C CA . GLU A 1 99 ? 35.656 -28.156 -16.719 1 43.91 99 GLU A CA 1
ATOM 784 C C . GLU A 1 99 ? 37.125 -27.844 -16.984 1 43.91 99 GLU A C 1
ATOM 786 O O . GLU A 1 99 ? 37.594 -27.984 -18.109 1 43.91 99 GLU A O 1
ATOM 791 N N . THR A 1 100 ? 37.438 -26.641 -16.562 1 43.31 100 THR A N 1
ATOM 792 C CA . THR A 1 100 ? 38.906 -26.516 -16.672 1 43.31 100 THR A CA 1
ATOM 793 C C . THR A 1 100 ? 39.594 -27.719 -16.078 1 43.31 100 THR A C 1
ATOM 795 O O . THR A 1 100 ? 40.844 -27.75 -15.977 1 43.31 100 THR A O 1
ATOM 798 N N . THR A 1 101 ? 38.844 -28.688 -15.492 1 43.22 101 THR A N 1
ATOM 799 C CA . THR A 1 101 ? 39.719 -29.609 -14.789 1 43.22 101 THR A CA 1
ATOM 800 C C . THR A 1 101 ? 40.625 -30.359 -15.773 1 43.22 101 THR A C 1
ATOM 802 O O . THR A 1 101 ? 41.688 -30.859 -15.406 1 43.22 101 THR A O 1
ATOM 805 N N . ALA A 1 102 ? 40.469 -30.516 -17.141 1 36.03 102 ALA A N 1
ATOM 806 C CA . ALA A 1 102 ? 41.406 -31.547 -17.562 1 36.03 102 ALA A CA 1
ATOM 807 C C . ALA A 1 102 ? 42.844 -31.016 -17.578 1 36.03 102 ALA A C 1
ATOM 809 O O . ALA A 1 102 ? 43.062 -29.812 -17.719 1 36.03 102 ALA A O 1
ATOM 810 N N . MET B 1 1 ? -17.016 -11 -20.875 1 45.66 1 MET B N 1
ATOM 811 C CA . MET B 1 1 ? -15.734 -10.359 -21.172 1 45.66 1 MET B CA 1
ATOM 812 C C . MET B 1 1 ? -15.625 -9.016 -20.453 1 45.66 1 MET B C 1
ATOM 814 O O . MET B 1 1 ? -14.586 -8.688 -19.891 1 45.66 1 MET B O 1
ATOM 818 N N . TYR B 1 2 ? -16.703 -8.258 -20.469 1 45.88 2 TYR B N 1
ATOM 819 C CA . TYR B 1 2 ? -16.75 -6.902 -19.922 1 45.88 2 TYR B CA 1
ATOM 820 C C . TYR B 1 2 ? -16.469 -6.906 -18.422 1 45.88 2 TYR B C 1
ATOM 822 O O . TYR B 1 2 ? -15.695 -6.086 -17.922 1 45.88 2 TYR B O 1
ATOM 830 N N . ASN B 1 3 ? -17.078 -7.871 -17.719 1 51.47 3 ASN B N 1
ATOM 831 C CA . ASN B 1 3 ? -16.969 -7.906 -16.266 1 51.47 3 ASN B CA 1
ATOM 832 C C . ASN B 1 3 ? -15.539 -8.227 -15.82 1 51.47 3 ASN B C 1
ATOM 834 O O . ASN B 1 3 ? -15.055 -7.695 -14.812 1 51.47 3 ASN B O 1
ATOM 838 N N . ARG B 1 4 ? -14.945 -9.094 -16.734 1 54 4 ARG B N 1
ATOM 839 C CA . ARG B 1 4 ? -13.562 -9.453 -16.422 1 54 4 ARG B CA 1
ATOM 840 C C . ARG B 1 4 ? -12.625 -8.266 -16.641 1 54 4 ARG B C 1
ATOM 842 O O . ARG B 1 4 ? -11.68 -8.062 -15.875 1 54 4 ARG B O 1
ATOM 849 N N . PHE B 1 5 ? -12.898 -7.535 -17.828 1 56.34 5 PHE B N 1
ATOM 850 C CA . PHE B 1 5 ? -12.062 -6.375 -18.125 1 56.34 5 PHE B CA 1
ATOM 851 C C . PHE B 1 5 ? -12.227 -5.301 -17.062 1 56.34 5 PHE B C 1
ATOM 853 O O . PHE B 1 5 ? -11.258 -4.648 -16.672 1 56.34 5 PHE B O 1
ATOM 860 N N . ARG B 1 6 ? -13.359 -5.07 -16.672 1 55.97 6 ARG B N 1
ATOM 861 C CA . ARG B 1 6 ? -13.633 -4.074 -15.641 1 55.97 6 ARG B CA 1
ATOM 862 C C . ARG B 1 6 ? -12.984 -4.465 -14.32 1 55.97 6 ARG B C 1
ATOM 864 O O . ARG B 1 6 ? -12.414 -3.617 -13.625 1 55.97 6 ARG B O 1
ATOM 871 N N . SER B 1 7 ? -13.125 -5.703 -14.164 1 63.62 7 SER B N 1
ATOM 872 C CA . SER B 1 7 ? -12.516 -6.219 -12.945 1 63.62 7 SER B CA 1
ATOM 873 C C . SER B 1 7 ? -11 -6.023 -12.961 1 63.62 7 SER B C 1
ATOM 875 O O . SER B 1 7 ? -10.414 -5.613 -11.953 1 63.62 7 SER B O 1
ATOM 877 N N . ARG B 1 8 ? -10.531 -6.086 -14.211 1 71.88 8 ARG B N 1
ATOM 878 C CA . ARG B 1 8 ? -9.086 -5.91 -14.344 1 71.88 8 ARG B CA 1
ATOM 879 C C . ARG B 1 8 ? -8.695 -4.441 -14.195 1 71.88 8 ARG B C 1
ATOM 881 O O . ARG B 1 8 ? -7.715 -4.117 -13.523 1 71.88 8 ARG B O 1
ATOM 888 N N . GLU B 1 9 ? -9.531 -3.611 -14.789 1 73.56 9 GLU B N 1
ATOM 889 C CA . GLU B 1 9 ? -9.266 -2.178 -14.719 1 73.56 9 GLU B CA 1
ATOM 890 C C . GLU B 1 9 ? -9.391 -1.659 -13.289 1 73.56 9 GLU B C 1
ATOM 892 O O . GLU B 1 9 ? -8.57 -0.849 -12.844 1 73.56 9 GLU B O 1
ATOM 897 N N . HIS B 1 10 ? -10.422 -2.191 -12.625 1 75 10 HIS B N 1
ATOM 898 C CA . HIS B 1 10 ? -10.594 -1.789 -11.234 1 75 10 HIS B CA 1
ATOM 899 C C . HIS B 1 10 ? -9.453 -2.309 -10.359 1 75 10 HIS B C 1
ATOM 901 O O . HIS B 1 10 ? -8.984 -1.604 -9.469 1 75 10 HIS B O 1
ATOM 907 N N . GLY B 1 11 ? -9.117 -3.496 -10.734 1 82.56 11 GLY B N 1
ATOM 908 C CA . GLY B 1 11 ? -7.984 -4.059 -10.023 1 82.56 11 GLY B CA 1
ATOM 909 C C . GLY B 1 11 ? -6.703 -3.268 -10.219 1 82.56 11 GLY B C 1
ATOM 910 O O . GLY B 1 11 ? -5.973 -3.012 -9.258 1 82.56 11 GLY B O 1
ATOM 911 N N . MET B 1 12 ? -6.543 -2.766 -11.391 1 88.5 12 MET B N 1
ATOM 912 C CA . MET B 1 12 ? -5.344 -1.993 -11.695 1 88.5 12 MET B CA 1
ATOM 913 C C . MET B 1 12 ? -5.402 -0.617 -11.039 1 88.5 12 MET B C 1
ATOM 915 O O . MET B 1 12 ? -4.398 -0.126 -10.523 1 88.5 12 MET B O 1
ATOM 919 N N . ALA B 1 13 ? -6.562 -0.023 -11.094 1 93.12 13 ALA B N 1
ATOM 920 C CA . ALA B 1 13 ? -6.73 1.285 -10.469 1 93.12 13 ALA B CA 1
ATOM 921 C C . ALA B 1 13 ? -6.496 1.207 -8.969 1 93.12 13 ALA B C 1
ATOM 923 O O . ALA B 1 13 ? -5.855 2.086 -8.383 1 93.12 13 ALA B O 1
ATOM 924 N N . CYS B 1 14 ? -7.02 0.175 -8.352 1 94.81 14 CYS B N 1
ATOM 925 C CA . CYS B 1 14 ? -6.832 -0.029 -6.918 1 94.81 14 CYS B CA 1
ATOM 926 C C . CYS B 1 14 ? -5.359 -0.266 -6.59 1 94.81 14 CYS B C 1
ATOM 928 O O . CYS B 1 14 ? -4.836 0.296 -5.629 1 94.81 14 CYS B O 1
ATOM 930 N N . THR B 1 15 ? -4.703 -1.039 -7.406 1 95.31 15 THR B N 1
ATOM 931 C CA . THR B 1 15 ? -3.283 -1.313 -7.223 1 95.31 15 THR B CA 1
ATOM 932 C C . THR B 1 15 ? -2.473 -0.022 -7.27 1 95.31 15 THR B C 1
ATOM 934 O O . THR B 1 15 ? -1.585 0.192 -6.441 1 95.31 15 THR B O 1
ATOM 937 N N . ARG B 1 16 ? -2.773 0.859 -8.172 1 95.81 16 ARG B N 1
ATOM 938 C CA . ARG B 1 16 ? -2.09 2.141 -8.305 1 95.81 16 ARG B CA 1
ATOM 939 C C . ARG B 1 16 ? -2.35 3.029 -7.094 1 95.81 16 ARG B C 1
ATOM 941 O O . ARG B 1 16 ? -1.438 3.689 -6.594 1 95.81 16 ARG B O 1
ATOM 948 N N . PHE B 1 17 ? -3.553 3.008 -6.688 1 97.88 17 PHE B N 1
ATOM 949 C CA . PHE B 1 17 ? -3.928 3.801 -5.523 1 97.88 17 PHE B CA 1
ATOM 950 C C . PHE B 1 17 ? -3.146 3.359 -4.293 1 97.88 17 PHE B C 1
ATOM 952 O O . PHE B 1 17 ? -2.602 4.191 -3.564 1 97.88 17 PHE B O 1
ATOM 959 N N . LEU B 1 18 ? -3.045 2.066 -4.07 1 97.94 18 LEU B N 1
ATOM 960 C CA . LEU B 1 18 ? -2.391 1.516 -2.891 1 97.94 18 LEU B CA 1
ATOM 961 C C . LEU B 1 18 ? -0.891 1.792 -2.924 1 97.94 18 LEU B C 1
ATOM 963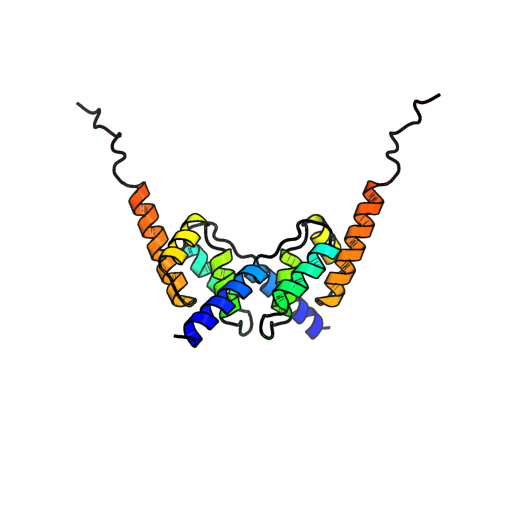 O O . LEU B 1 18 ? -0.219 1.718 -1.892 1 97.94 18 LEU B O 1
ATOM 967 N N . ALA B 1 19 ? -0.36 2.129 -4.059 1 97.88 19 ALA B N 1
ATOM 968 C CA . ALA B 1 19 ? 1.08 2.305 -4.227 1 97.88 19 ALA B CA 1
ATOM 969 C C . ALA B 1 19 ? 1.458 3.783 -4.199 1 97.88 19 ALA B C 1
ATOM 971 O O . ALA B 1 19 ? 2.625 4.137 -4.391 1 97.88 19 ALA B O 1
ATOM 972 N N . ILE B 1 20 ? 0.546 4.684 -3.98 1 98.25 20 ILE B N 1
ATOM 973 C CA . ILE B 1 20 ? 0.772 6.121 -4.059 1 98.25 20 ILE B CA 1
ATOM 974 C C . ILE B 1 20 ? 1.843 6.531 -3.051 1 98.25 20 ILE B C 1
ATOM 976 O O . ILE B 1 20 ? 1.898 5.992 -1.942 1 98.25 20 ILE B O 1
ATOM 980 N N . LYS B 1 21 ? 2.689 7.48 -3.453 1 98.25 21 LYS B N 1
ATOM 981 C CA . LYS B 1 21 ? 3.719 8.07 -2.605 1 98.25 21 LYS B CA 1
ATOM 982 C C . LYS B 1 21 ? 3.73 9.594 -2.736 1 98.25 21 LYS B C 1
ATOM 984 O O . LYS B 1 21 ? 3.471 10.133 -3.816 1 98.25 21 LYS B O 1
ATOM 989 N N . GLN B 1 22 ? 4.172 10.148 -1.728 1 98.31 22 GLN B N 1
ATOM 990 C CA . GLN B 1 22 ? 4.363 11.594 -1.765 1 98.31 22 GLN B CA 1
ATOM 991 C C . GLN B 1 22 ? 5.598 11.961 -2.58 1 98.31 22 GLN B C 1
ATOM 993 O O . GLN B 1 22 ? 6.711 11.539 -2.262 1 98.31 22 GLN B O 1
ATOM 998 N N . GLU B 1 23 ? 5.516 12.711 -3.635 1 95.38 23 GLU B N 1
ATOM 999 C CA . GLU B 1 23 ? 6.633 13.141 -4.473 1 95.38 23 GLU B CA 1
ATOM 1000 C C . GLU B 1 23 ? 6.871 14.648 -4.34 1 95.38 23 GLU B C 1
ATOM 1002 O O . GLU B 1 23 ? 7.922 15.148 -4.746 1 95.38 23 GLU B O 1
ATOM 1007 N N . GLY B 1 24 ? 6.105 15.398 -3.744 1 96.06 24 GLY B N 1
ATOM 1008 C CA . GLY B 1 24 ? 6.184 16.844 -3.559 1 96.06 24 GLY B CA 1
ATOM 1009 C C . GLY B 1 24 ? 5.602 17.297 -2.238 1 96.06 24 GLY B C 1
ATOM 1010 O O . GLY B 1 24 ? 5.891 16.719 -1.188 1 96.06 24 GLY B O 1
ATOM 1011 N N . THR B 1 25 ? 4.898 18.359 -2.354 1 97.44 25 THR B N 1
ATOM 1012 C CA . THR B 1 25 ? 4.316 18.891 -1.131 1 97.44 25 THR B CA 1
ATOM 1013 C C . THR B 1 25 ? 3.174 18.016 -0.635 1 97.44 25 THR B C 1
ATOM 1015 O O . THR B 1 25 ? 2.66 17.172 -1.381 1 97.44 25 THR B O 1
ATO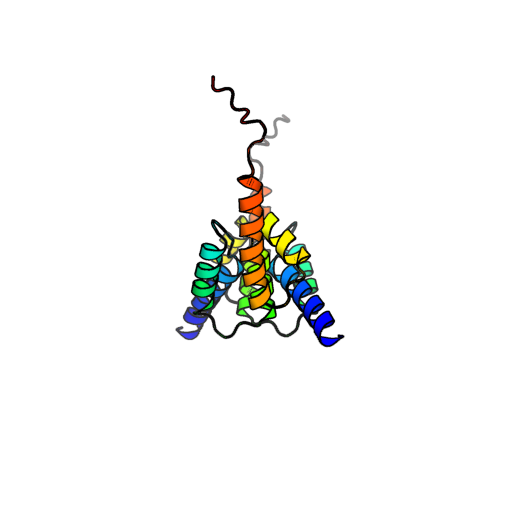M 1018 N N . VAL B 1 26 ? 2.777 18.234 0.528 1 98.44 26 VAL B N 1
ATOM 1019 C CA . VAL B 1 26 ? 1.633 17.531 1.085 1 98.44 26 VAL B CA 1
ATOM 1020 C C . VAL B 1 26 ? 0.369 17.891 0.309 1 98.44 26 VAL B C 1
ATOM 1022 O O . VAL B 1 26 ? -0.485 17.031 0.064 1 98.44 26 VAL B O 1
ATOM 1025 N N . GLU B 1 27 ? 0.268 19.125 -0.038 1 97.75 27 GLU B N 1
ATOM 1026 C CA . GLU B 1 27 ? -0.89 19.562 -0.809 1 97.75 27 GLU B CA 1
ATOM 1027 C C . GLU B 1 27 ? -1 18.797 -2.127 1 97.75 27 GLU B C 1
ATOM 1029 O O . GLU B 1 27 ? -2.084 18.359 -2.502 1 97.75 27 GLU B O 1
ATOM 1034 N N . GLU B 1 28 ? 0.094 18.656 -2.846 1 98.19 28 GLU B N 1
ATOM 1035 C CA . GLU B 1 28 ? 0.116 17.906 -4.094 1 98.19 28 GLU B CA 1
ATOM 1036 C C . GLU B 1 28 ? -0.227 16.438 -3.852 1 98.19 28 GLU B C 1
ATOM 1038 O O . GLU B 1 28 ? -0.953 15.828 -4.641 1 98.19 28 GLU B O 1
ATOM 1043 N N . TYR B 1 29 ? 0.346 15.953 -2.85 1 98.44 29 TYR B N 1
ATOM 1044 C CA . TYR B 1 29 ? 0.076 14.57 -2.477 1 98.44 29 TYR B CA 1
ATOM 1045 C C . TYR B 1 29 ? -1.406 14.359 -2.193 1 98.44 29 TYR B C 1
ATOM 1047 O O . TYR B 1 29 ? -1.996 13.367 -2.637 1 98.44 29 TYR B O 1
ATOM 1055 N N . LEU B 1 30 ? -2.078 15.25 -1.382 1 98.25 30 LEU B N 1
ATOM 1056 C CA . LEU B 1 30 ? -3.498 15.172 -1.054 1 98.25 30 LEU B CA 1
ATOM 1057 C C . LEU B 1 30 ? -4.348 15.203 -2.318 1 98.25 30 LEU B C 1
ATOM 1059 O O . LEU B 1 30 ? -5.32 14.453 -2.438 1 98.25 30 LEU B O 1
ATOM 1063 N N . GLN B 1 31 ? -3.99 16.047 -3.209 1 97.81 31 GLN B N 1
ATOM 1064 C CA . GLN B 1 31 ? -4.727 16.141 -4.465 1 97.81 31 GLN B CA 1
ATOM 1065 C C . GLN B 1 31 ? -4.656 14.844 -5.254 1 97.81 31 GLN B C 1
ATOM 1067 O O . GLN B 1 31 ? -5.672 14.352 -5.75 1 97.81 31 GLN B O 1
ATOM 1072 N N . ARG B 1 32 ? -3.479 14.281 -5.402 1 98 32 ARG B N 1
ATOM 1073 C CA . ARG B 1 32 ? -3.297 13.023 -6.121 1 98 32 ARG B CA 1
ATOM 1074 C C . ARG B 1 32 ? -4.039 11.883 -5.426 1 98 32 ARG B C 1
ATOM 1076 O O . ARG B 1 32 ? -4.613 11.016 -6.086 1 98 32 ARG B O 1
ATOM 1083 N N . PHE B 1 33 ? -3.984 11.906 -4.141 1 98.38 33 PHE B N 1
ATOM 1084 C CA . PHE B 1 33 ? -4.684 10.914 -3.33 1 98.38 33 PHE B CA 1
ATOM 1085 C C . PHE B 1 33 ? -6.176 10.914 -3.643 1 98.38 33 PHE B C 1
ATOM 1087 O O . PHE B 1 33 ? -6.773 9.859 -3.854 1 98.38 33 PHE B O 1
ATOM 1094 N N . GLU B 1 34 ? -6.75 12.062 -3.641 1 96.31 34 GLU B N 1
ATOM 1095 C CA . GLU B 1 34 ? -8.172 12.211 -3.934 1 96.31 34 GLU B CA 1
ATOM 1096 C C . GLU B 1 34 ? -8.484 11.812 -5.375 1 96.31 34 GLU B C 1
ATOM 1098 O O . GLU B 1 34 ? -9.492 11.148 -5.637 1 96.31 34 GLU B O 1
ATOM 1103 N N . GLU B 1 35 ? -7.641 12.203 -6.23 1 96.75 35 GLU B N 1
ATOM 1104 C CA . GLU B 1 35 ? -7.832 11.883 -7.645 1 96.75 35 GLU B CA 1
ATOM 1105 C C . GLU B 1 35 ? -7.82 10.375 -7.875 1 96.75 35 GLU B C 1
ATOM 1107 O O . GLU B 1 35 ? -8.648 9.852 -8.633 1 96.75 35 GLU B O 1
ATOM 1112 N N . LEU B 1 36 ? -6.926 9.664 -7.27 1 96.38 36 LEU B N 1
ATOM 1113 C CA . LEU B 1 36 ? -6.75 8.234 -7.48 1 96.38 36 LEU B CA 1
ATOM 1114 C C . LEU B 1 36 ? -7.832 7.438 -6.762 1 96.38 36 LEU B C 1
ATOM 1116 O O . LEU B 1 36 ? -8.227 6.363 -7.215 1 96.38 36 LEU B O 1
ATOM 1120 N N . SER B 1 37 ? -8.328 8.023 -5.645 1 95.88 37 SER B N 1
ATOM 1121 C CA . SER B 1 37 ? -9.328 7.285 -4.883 1 95.88 37 SER B CA 1
ATOM 1122 C C . SER B 1 37 ? -10.734 7.523 -5.434 1 95.88 37 SER B C 1
ATOM 1124 O O . SER B 1 37 ? -11.633 6.703 -5.234 1 95.88 37 SER B O 1
ATOM 1126 N N . ALA B 1 38 ? -10.922 8.523 -6.125 1 93.44 38 ALA B N 1
ATOM 1127 C CA . ALA B 1 38 ? -12.242 8.992 -6.551 1 93.44 38 ALA B CA 1
ATOM 1128 C C . ALA B 1 38 ? -12.938 7.938 -7.41 1 93.44 38 ALA B C 1
ATOM 1130 O O . ALA B 1 38 ? -14.125 7.66 -7.219 1 93.44 38 ALA B O 1
ATOM 1131 N N . PRO B 1 39 ? -12.258 7.328 -8.336 1 90.62 39 PRO B N 1
ATOM 1132 C CA . PRO B 1 39 ? -12.945 6.383 -9.219 1 90.62 39 PRO B CA 1
ATOM 1133 C C . PRO B 1 39 ? -13.172 5.02 -8.57 1 90.62 39 PRO B C 1
ATOM 1135 O O . PRO B 1 39 ? -13.844 4.16 -9.141 1 90.62 39 PRO B O 1
ATOM 1138 N N . LEU B 1 40 ? -12.648 4.836 -7.434 1 91.62 40 LEU B N 1
ATOM 1139 C CA . LEU B 1 40 ? -12.719 3.529 -6.789 1 91.62 40 LEU B CA 1
ATOM 1140 C C . LEU B 1 40 ? -14 3.393 -5.973 1 91.62 40 LEU B C 1
ATOM 1142 O O . LEU B 1 40 ? -14.484 4.371 -5.402 1 91.62 40 LEU B O 1
ATOM 1146 N N . PRO B 1 41 ? -14.523 2.273 -6.043 1 84.44 41 PRO B N 1
ATOM 1147 C CA . PRO B 1 41 ? -15.672 2.062 -5.152 1 84.44 41 PRO B CA 1
ATOM 1148 C C . PRO B 1 41 ? -15.359 2.398 -3.697 1 84.44 41 PRO B C 1
ATOM 1150 O O . PRO B 1 41 ? -14.219 2.74 -3.369 1 84.44 41 PRO B O 1
ATOM 1153 N N . GLU B 1 42 ? -16.359 2.195 -2.842 1 87.62 42 GLU B N 1
ATOM 1154 C CA . GLU B 1 42 ? -16.188 2.531 -1.431 1 87.62 42 GLU B CA 1
ATOM 1155 C C . GLU B 1 42 ? -15.039 1.75 -0.809 1 87.62 42 GLU B C 1
ATOM 1157 O O . GLU B 1 42 ? -15.055 0.517 -0.789 1 87.62 42 GLU B O 1
ATOM 1162 N N . ILE B 1 43 ? -14.125 2.488 -0.459 1 91.25 43 ILE B N 1
ATOM 1163 C CA . ILE B 1 43 ? -12.938 1.951 0.205 1 91.25 43 ILE B CA 1
ATOM 1164 C C . ILE B 1 43 ? -13.078 2.109 1.718 1 91.25 43 ILE B C 1
ATOM 1166 O O . ILE B 1 43 ? -13.508 3.158 2.201 1 91.25 43 ILE B O 1
ATOM 1170 N N . ALA B 1 44 ? -12.734 1.054 2.373 1 92.44 44 ALA B N 1
ATOM 1171 C CA . ALA B 1 44 ? -12.797 1.101 3.832 1 92.44 44 ALA B CA 1
ATOM 1172 C C . ALA B 1 44 ? -11.883 2.193 4.383 1 92.44 44 ALA B C 1
ATOM 1174 O O . ALA B 1 44 ? -10.789 2.42 3.859 1 92.44 44 ALA B O 1
ATOM 1175 N N . GLU B 1 45 ? -12.289 2.781 5.469 1 91.38 45 GLU B N 1
ATOM 1176 C CA . GLU B 1 45 ? -11.555 3.887 6.07 1 91.38 45 GLU B CA 1
ATOM 1177 C C . GLU B 1 45 ? -10.148 3.457 6.484 1 91.38 45 GLU B C 1
ATOM 1179 O O . GLU B 1 45 ? -9.195 4.219 6.336 1 91.38 45 GLU B O 1
ATOM 1184 N N . ASP B 1 46 ? -10.086 2.279 6.973 1 93.12 46 ASP B N 1
ATOM 1185 C CA . ASP B 1 46 ? -8.781 1.794 7.418 1 93.12 46 ASP B CA 1
ATOM 1186 C C . ASP B 1 46 ? -7.812 1.671 6.246 1 93.12 46 ASP B C 1
ATOM 1188 O O . ASP B 1 46 ? -6.609 1.896 6.402 1 93.12 46 ASP B O 1
ATOM 1192 N N . VAL B 1 47 ? -8.328 1.346 5.121 1 95.56 47 VAL B N 1
ATOM 1193 C CA . VAL B 1 47 ? -7.5 1.226 3.924 1 95.56 47 VAL B CA 1
ATOM 1194 C C . VAL B 1 47 ? -7.051 2.611 3.465 1 95.56 47 VAL B C 1
ATOM 1196 O O . VAL B 1 47 ? -5.887 2.809 3.113 1 95.56 47 VAL B O 1
ATOM 1199 N N . LEU B 1 48 ? -7.973 3.51 3.523 1 96.44 48 LEU B N 1
ATOM 1200 C CA . LEU B 1 48 ? -7.637 4.883 3.16 1 96.44 48 LEU B CA 1
ATOM 1201 C C . LEU B 1 48 ? -6.562 5.445 4.086 1 96.44 48 LEU B C 1
ATOM 1203 O O . LEU B 1 48 ? -5.574 6.016 3.621 1 96.44 48 LEU B O 1
ATOM 1207 N N . GLU B 1 49 ? -6.711 5.266 5.316 1 95.94 49 GLU B N 1
ATOM 1208 C CA . GLU B 1 49 ? -5.758 5.762 6.309 1 95.94 49 GLU B CA 1
ATOM 1209 C C . GLU B 1 49 ? -4.391 5.109 6.133 1 95.94 49 GLU B C 1
ATOM 1211 O O . GLU B 1 49 ? -3.363 5.789 6.172 1 95.94 49 GLU B O 1
ATOM 1216 N N . GLY B 1 50 ? -4.41 3.803 6.004 1 96.75 50 GLY B N 1
ATOM 1217 C CA . GLY B 1 50 ? -3.156 3.086 5.816 1 96.75 50 GLY B CA 1
ATOM 1218 C C . GLY B 1 50 ? -2.414 3.502 4.559 1 96.75 50 GLY B C 1
ATOM 1219 O O . GLY B 1 50 ? -1.198 3.703 4.59 1 96.75 50 GLY B O 1
ATOM 1220 N N . THR B 1 51 ? -3.145 3.627 3.447 1 98.19 51 THR B N 1
ATOM 1221 C CA . THR B 1 51 ? -2.537 4.039 2.186 1 98.19 51 THR B CA 1
ATOM 1222 C C . THR B 1 51 ? -1.963 5.449 2.297 1 98.19 51 THR B C 1
ATOM 1224 O O . THR B 1 51 ? -0.844 5.703 1.848 1 98.19 51 THR B O 1
ATOM 1227 N N . PHE B 1 52 ? -2.732 6.355 2.893 1 98.19 52 PHE B N 1
ATOM 1228 C CA . PHE B 1 52 ? -2.283 7.727 3.086 1 98.19 52 PHE B CA 1
ATOM 1229 C C . PHE B 1 52 ? -1.001 7.766 3.908 1 98.19 52 PHE B C 1
ATOM 1231 O O . PHE B 1 52 ? -0.031 8.422 3.525 1 98.19 52 PHE B O 1
ATOM 1238 N N . THR B 1 53 ? -0.99 7.066 4.961 1 97.25 53 THR B N 1
ATOM 1239 C CA . THR B 1 53 ? 0.14 7.039 5.883 1 97.25 53 THR B CA 1
ATOM 1240 C C . THR B 1 53 ? 1.375 6.453 5.207 1 97.25 53 THR B C 1
ATOM 1242 O O . THR B 1 53 ? 2.473 7.004 5.32 1 97.25 53 THR B O 1
ATOM 1245 N N . ASN B 1 54 ? 1.183 5.355 4.543 1 97.88 54 ASN B N 1
ATOM 1246 C CA . ASN B 1 54 ? 2.295 4.676 3.887 1 97.88 54 ASN B CA 1
ATOM 1247 C C . ASN B 1 54 ? 2.895 5.531 2.771 1 97.88 54 ASN B C 1
ATOM 1249 O O . ASN B 1 54 ? 4.082 5.41 2.463 1 97.88 54 ASN B O 1
ATOM 1253 N N . GLY B 1 55 ? 2.09 6.414 2.215 1 98.62 55 GLY B N 1
ATOM 1254 C CA . GLY B 1 55 ? 2.537 7.219 1.089 1 98.62 55 GLY B CA 1
ATOM 1255 C C . GLY B 1 55 ? 3.219 8.508 1.508 1 98.62 55 GLY B C 1
ATOM 1256 O O . GLY B 1 55 ? 3.883 9.156 0.698 1 98.62 55 GLY B O 1
ATOM 1257 N N . LEU B 1 56 ? 3.133 8.875 2.705 1 98.31 56 LEU B N 1
ATOM 1258 C CA . LEU B 1 56 ? 3.727 10.117 3.197 1 98.31 56 LEU B CA 1
ATOM 1259 C C . LEU B 1 56 ? 5.25 10.016 3.223 1 98.31 56 LEU B C 1
ATOM 1261 O O . LEU B 1 56 ? 5.801 8.938 3.471 1 98.31 56 LEU B O 1
ATOM 1265 N N . ASP B 1 57 ? 5.84 11.203 3.059 1 97.94 57 ASP B N 1
ATOM 1266 C CA . ASP B 1 57 ? 7.266 11.32 3.352 1 97.94 57 ASP B CA 1
ATOM 1267 C C . ASP B 1 57 ? 7.578 10.828 4.766 1 97.94 57 ASP B C 1
ATOM 1269 O O . ASP B 1 57 ? 6.852 11.141 5.711 1 97.94 57 ASP B O 1
ATOM 1273 N N . PRO B 1 58 ? 8.672 10.102 4.883 1 97.12 58 PRO B N 1
ATOM 1274 C CA . PRO B 1 58 ? 8.961 9.484 6.18 1 97.12 58 PRO B CA 1
ATOM 1275 C C . PRO B 1 58 ? 9.047 10.5 7.312 1 97.12 58 PRO B C 1
ATOM 1277 O O . PRO B 1 58 ? 8.594 10.227 8.43 1 97.12 58 PRO B O 1
ATOM 1280 N N . ILE B 1 59 ? 9.641 11.586 7.059 1 96.12 59 ILE B N 1
ATOM 1281 C CA . ILE B 1 59 ? 9.781 12.602 8.102 1 96.12 59 ILE B CA 1
ATOM 1282 C C . ILE B 1 59 ? 8.414 13.164 8.461 1 96.12 59 ILE B C 1
ATOM 1284 O O . ILE B 1 59 ? 8.094 13.336 9.648 1 96.12 59 ILE B O 1
ATOM 1288 N N . ILE B 1 60 ? 7.621 13.406 7.473 1 97.5 60 ILE B N 1
ATOM 1289 C CA . ILE B 1 60 ? 6.277 13.922 7.707 1 97.5 60 ILE B CA 1
ATOM 1290 C C . ILE B 1 60 ? 5.441 12.883 8.445 1 97.5 60 ILE B C 1
ATOM 1292 O O . ILE B 1 60 ? 4.684 13.211 9.359 1 97.5 60 ILE B O 1
ATOM 1296 N N . ARG B 1 61 ? 5.559 11.672 8.008 1 97.31 61 ARG B N 1
ATOM 1297 C CA . ARG B 1 61 ? 4.824 10.57 8.625 1 97.31 61 ARG B CA 1
ATOM 1298 C C . ARG B 1 61 ? 5.109 10.492 10.125 1 97.31 61 ARG B C 1
ATOM 1300 O O . ARG B 1 61 ? 4.191 10.297 10.922 1 97.31 61 ARG B O 1
ATOM 1307 N N . ILE B 1 62 ? 6.344 10.602 10.516 1 95.44 62 ILE B N 1
ATOM 1308 C CA . ILE B 1 62 ? 6.742 10.547 11.914 1 95.44 62 ILE B CA 1
ATOM 1309 C C . ILE B 1 62 ? 6.047 11.664 12.688 1 95.44 62 ILE B C 1
ATOM 1311 O O . ILE B 1 62 ? 5.531 11.438 13.789 1 95.44 62 ILE B O 1
ATOM 1315 N N . GLU B 1 63 ? 6.051 12.836 12.125 1 95 63 GLU B N 1
ATOM 1316 C CA . GLU B 1 63 ? 5.422 13.984 12.773 1 95 63 GLU B CA 1
ATOM 1317 C C . GLU B 1 63 ? 3.916 13.773 12.914 1 95 63 GLU B C 1
ATOM 1319 O O . GLU B 1 63 ? 3.326 14.141 13.938 1 95 63 GLU B O 1
ATOM 1324 N N . VAL B 1 64 ? 3.295 13.242 11.906 1 96.19 64 VAL B N 1
ATOM 1325 C CA . VAL B 1 64 ? 1.861 12.969 11.945 1 96.19 64 VAL B CA 1
ATOM 1326 C C . VAL B 1 64 ? 1.548 12.008 13.094 1 96.19 64 VAL B C 1
ATOM 1328 O O . VAL B 1 64 ? 0.569 12.195 13.82 1 96.19 64 VAL B O 1
ATOM 1331 N N . PHE B 1 65 ? 2.357 11 13.281 1 92.38 65 PHE B N 1
ATOM 1332 C CA . PHE B 1 65 ? 2.164 10.031 14.359 1 92.38 65 PHE B CA 1
ATOM 1333 C C . PHE B 1 65 ? 2.377 10.688 15.719 1 92.38 65 PHE B C 1
ATOM 1335 O O . PHE B 1 65 ? 1.659 10.391 16.672 1 92.38 65 PHE B O 1
ATOM 1342 N N . SER B 1 66 ? 3.326 11.531 15.742 1 94 66 SER B N 1
ATOM 1343 C CA . SER B 1 66 ? 3.613 12.227 17 1 94 66 SER B CA 1
ATOM 1344 C C . SER B 1 66 ? 2.439 13.109 17.422 1 94 66 SER B C 1
ATOM 1346 O O . SER B 1 66 ? 2.221 13.32 18.609 1 94 66 SER B O 1
ATOM 1348 N N . MET B 1 67 ? 1.634 13.562 16.484 1 94.38 67 MET B N 1
ATOM 1349 C CA . MET B 1 67 ? 0.49 14.43 16.75 1 94.38 67 MET B CA 1
ATOM 1350 C C . MET B 1 67 ? -0.743 13.609 17.109 1 94.38 67 MET B C 1
ATOM 1352 O O . MET B 1 67 ? -1.807 14.172 17.375 1 94.38 67 MET B O 1
ATOM 1356 N N . ARG B 1 68 ? -0.615 12.328 16.984 1 91.06 68 ARG B N 1
ATOM 1357 C CA . ARG B 1 68 ? -1.671 11.391 17.359 1 91.06 68 ARG B CA 1
ATOM 1358 C C . ARG B 1 68 ? -2.941 11.648 16.562 1 91.06 68 ARG B C 1
ATOM 1360 O O . ARG B 1 68 ? -4.035 11.711 17.125 1 91.06 68 ARG B O 1
ATOM 1367 N N . ALA B 1 69 ? -2.707 11.977 15.352 1 90.88 69 ALA B N 1
ATOM 1368 C CA . ALA B 1 69 ? -3.846 12.188 14.461 1 90.88 69 ALA B CA 1
ATOM 1369 C C . ALA B 1 69 ? -4.648 10.898 14.289 1 90.88 69 ALA B C 1
ATOM 1371 O O . ALA B 1 69 ? -4.074 9.82 14.102 1 90.88 69 ALA B O 1
ATOM 1372 N N . LEU B 1 70 ? -5.934 11.055 14.414 1 84.75 70 LEU B N 1
ATOM 1373 C CA . LEU B 1 70 ? -6.82 9.906 14.25 1 84.75 70 LEU B CA 1
ATOM 1374 C C . LEU B 1 70 ? -7.777 10.117 13.078 1 84.75 70 LEU B C 1
ATOM 1376 O O . LEU B 1 70 ? -8.453 11.156 13.008 1 84.75 70 LEU B O 1
ATOM 1380 N N . GLY B 1 71 ? -7.863 9.141 12.258 1 91.31 71 GLY B N 1
ATOM 1381 C CA . GLY B 1 71 ? -8.734 9.25 11.094 1 91.31 71 GLY B CA 1
ATOM 1382 C C . GLY B 1 71 ? -8.07 9.945 9.922 1 91.31 71 GLY B C 1
ATOM 1383 O O . GLY B 1 71 ? -7.125 10.711 10.102 1 91.31 71 GLY B O 1
ATOM 1384 N N . LEU B 1 72 ? -8.633 9.75 8.805 1 94.81 72 LEU B N 1
ATOM 1385 C CA . LEU B 1 72 ? -8.023 10.242 7.574 1 94.81 72 LEU B CA 1
ATOM 1386 C C . LEU B 1 72 ? -8 11.766 7.543 1 94.81 72 LEU B C 1
ATOM 1388 O O . LEU B 1 72 ? -6.977 12.367 7.211 1 94.81 72 LEU B O 1
ATOM 1392 N N . GLU B 1 73 ? -9.094 12.406 7.871 1 95.81 73 GLU B N 1
ATOM 1393 C CA . GLU B 1 73 ? -9.164 13.859 7.812 1 95.81 73 GLU B CA 1
ATOM 1394 C C . GLU B 1 73 ? -8.172 14.508 8.773 1 95.81 73 GLU B C 1
ATOM 1396 O O . GLU B 1 73 ? -7.465 15.445 8.406 1 95.81 73 GLU B O 1
ATOM 1401 N N . ASP B 1 74 ? -8.086 13.969 9.938 1 95.56 74 ASP B N 1
ATOM 1402 C CA . ASP B 1 74 ? -7.137 14.461 10.922 1 95.56 74 ASP B CA 1
ATOM 1403 C C . ASP B 1 74 ? -5.699 14.266 10.445 1 95.56 74 ASP B C 1
ATOM 1405 O O . ASP B 1 74 ? -4.852 15.141 10.633 1 95.56 74 ASP B O 1
ATOM 1409 N N . MET B 1 75 ? -5.445 13.133 9.891 1 96.69 75 MET B N 1
ATOM 1410 C CA . MET B 1 75 ? -4.105 12.828 9.398 1 96.69 75 MET B CA 1
ATOM 1411 C C . MET B 1 75 ? -3.711 13.789 8.273 1 96.69 75 MET B C 1
ATOM 1413 O O . MET B 1 75 ? -2.562 14.227 8.211 1 96.69 75 MET B O 1
ATOM 1417 N N . MET B 1 76 ? -4.668 14.07 7.434 1 98.12 76 MET B N 1
ATOM 1418 C CA . MET B 1 76 ? -4.41 14.992 6.332 1 98.12 76 MET B CA 1
ATOM 1419 C C . MET B 1 76 ? -4.078 16.391 6.859 1 98.12 76 MET B C 1
ATOM 1421 O O . MET B 1 76 ? -3.143 17.031 6.379 1 98.12 76 MET B O 1
ATOM 1425 N N . GLU B 1 77 ? -4.801 16.828 7.793 1 97.88 77 GLU B N 1
ATOM 1426 C CA . GLU B 1 77 ? -4.531 18.125 8.406 1 97.88 77 GLU B CA 1
ATOM 1427 C C . GLU B 1 77 ? -3.188 18.125 9.133 1 97.88 77 GLU B C 1
ATOM 1429 O O . GLU B 1 77 ? -2.412 19.078 9.016 1 97.88 77 GLU B O 1
ATOM 1434 N N . ALA B 1 78 ? -2.953 17.094 9.867 1 98 78 ALA B N 1
ATOM 1435 C CA . ALA B 1 78 ? -1.693 16.969 10.594 1 98 78 ALA B CA 1
ATOM 1436 C C . ALA B 1 78 ? -0.505 16.969 9.641 1 98 78 ALA B C 1
ATOM 1438 O O . ALA B 1 78 ? 0.543 17.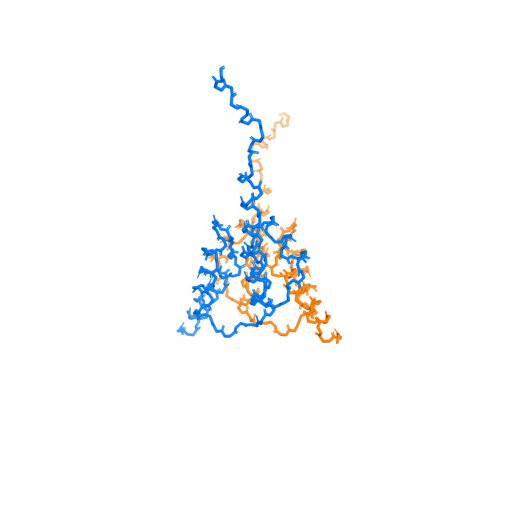547 9.945 1 98 78 ALA B O 1
ATOM 1439 N N . ALA B 1 79 ? -0.671 16.344 8.531 1 98.5 79 ALA B N 1
ATOM 1440 C CA . ALA B 1 79 ? 0.404 16.297 7.547 1 98.5 79 ALA B CA 1
ATOM 1441 C C . ALA B 1 79 ? 0.731 17.688 7.016 1 98.5 79 ALA B C 1
ATOM 1443 O O . ALA B 1 79 ? 1.902 18.031 6.84 1 98.5 79 ALA B O 1
ATOM 1444 N N . GLN B 1 80 ? -0.301 18.438 6.758 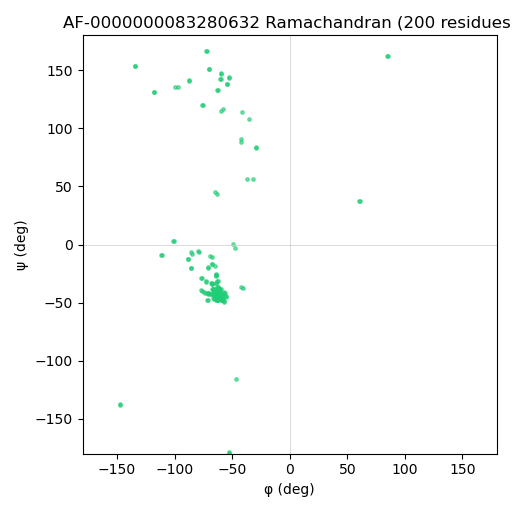1 98.31 80 GLN B N 1
ATOM 1445 C CA . GLN B 1 80 ? -0.091 19.812 6.285 1 98.31 80 GLN B CA 1
ATOM 1446 C C . GLN B 1 80 ? 0.633 20.641 7.336 1 98.31 80 GLN B C 1
ATOM 1448 O O . GLN B 1 80 ? 1.558 21.391 7.012 1 98.31 80 GLN B O 1
ATOM 1453 N N . LEU B 1 81 ? 0.202 20.484 8.531 1 97.44 81 LEU B N 1
ATOM 1454 C CA . LEU B 1 81 ? 0.832 21.203 9.633 1 97.44 81 LEU B CA 1
ATOM 1455 C C . LEU B 1 81 ? 2.283 20.766 9.812 1 97.44 81 LEU B C 1
ATOM 1457 O O . LEU B 1 81 ? 3.16 21.594 10.047 1 97.44 81 LEU B O 1
ATOM 1461 N N . ALA B 1 82 ? 2.492 19.5 9.719 1 97.25 82 ALA B N 1
ATOM 1462 C CA . ALA B 1 82 ? 3.842 18.953 9.844 1 97.25 82 ALA B CA 1
ATOM 1463 C C . ALA B 1 82 ? 4.773 19.547 8.789 1 97.25 82 ALA B C 1
ATOM 1465 O O . ALA B 1 82 ? 5.91 19.922 9.094 1 97.25 82 ALA B O 1
ATOM 1466 N N . GLU B 1 83 ? 4.309 19.562 7.586 1 97.31 83 GLU B N 1
ATOM 1467 C CA . GLU B 1 83 ? 5.129 20.141 6.523 1 97.31 83 GLU B CA 1
ATOM 1468 C C . GLU B 1 83 ? 5.465 21.594 6.805 1 97.31 83 GLU B C 1
ATOM 1470 O O . GLU B 1 83 ? 6.598 22.031 6.586 1 97.31 83 GLU B O 1
ATOM 1475 N N . GLU B 1 84 ? 4.457 22.344 7.258 1 95.69 84 GLU B N 1
ATOM 1476 C CA . GLU B 1 84 ? 4.676 23.734 7.602 1 95.69 84 GLU B CA 1
ATOM 1477 C C . GLU B 1 84 ? 5.738 23.891 8.688 1 95.69 84 GLU B C 1
ATOM 1479 O O . GLU B 1 84 ? 6.621 24.75 8.586 1 95.69 84 GLU B O 1
ATOM 1484 N N . LYS B 1 85 ? 5.637 23.078 9.656 1 94.12 85 LYS B N 1
ATOM 1485 C CA . LYS B 1 85 ? 6.594 23.109 10.758 1 94.12 85 LYS B CA 1
ATOM 1486 C C . LYS B 1 85 ? 8.008 22.812 10.266 1 94.12 85 LYS B C 1
ATOM 1488 O O . LYS B 1 85 ? 8.969 23.469 10.672 1 94.12 85 LYS B O 1
ATOM 1493 N N . ILE B 1 86 ? 8.117 21.891 9.438 1 93 86 ILE B N 1
ATOM 1494 C CA . ILE B 1 86 ? 9.414 21.453 8.93 1 93 86 ILE B CA 1
ATOM 1495 C C . ILE B 1 86 ? 10.008 22.547 8.039 1 93 86 ILE B C 1
ATOM 1497 O O . ILE B 1 86 ? 11.203 22.828 8.109 1 93 86 ILE B O 1
ATOM 1501 N N . GLU B 1 87 ? 9.148 23.125 7.211 1 91.44 87 GLU B N 1
ATOM 1502 C CA . GLU B 1 87 ? 9.602 24.203 6.34 1 91.44 87 GLU B CA 1
ATOM 1503 C C . GLU B 1 87 ? 10.055 25.406 7.156 1 91.44 87 GLU B C 1
ATOM 1505 O O . GLU B 1 87 ? 11.016 26.078 6.797 1 91.44 87 GLU B O 1
ATOM 1510 N N . MET B 1 88 ? 9.359 25.672 8.195 1 89.81 88 MET B N 1
ATOM 1511 C CA . MET B 1 88 ? 9.727 26.797 9.062 1 89.81 88 MET B CA 1
ATOM 1512 C C . MET B 1 88 ? 11.047 26.516 9.773 1 89.81 88 MET B C 1
ATOM 1514 O O . MET B 1 88 ? 11.836 27.438 10 1 89.81 88 MET B O 1
ATOM 1518 N N . ALA B 1 89 ? 11.242 25.328 10.07 1 85.31 89 ALA B N 1
ATOM 1519 C CA . ALA B 1 89 ? 12.477 24.953 10.758 1 85.31 89 ALA B CA 1
ATOM 1520 C C . ALA B 1 89 ? 13.672 25.016 9.805 1 85.31 89 ALA B C 1
ATOM 1522 O O . ALA B 1 89 ? 14.797 25.297 10.234 1 85.31 89 ALA B O 1
ATOM 1523 N N . LYS B 1 90 ? 13.453 24.75 8.609 1 82.75 90 LYS B N 1
ATOM 1524 C CA . LYS B 1 90 ? 14.516 24.828 7.609 1 82.75 90 LYS B CA 1
ATOM 1525 C C . LYS B 1 90 ? 14.891 26.281 7.328 1 82.75 90 LYS B C 1
ATOM 1527 O O . LYS B 1 90 ? 16.031 26.578 6.992 1 82.75 90 LYS B O 1
ATOM 1532 N N . GLY B 1 91 ? 13.922 27.25 7.086 1 67.12 91 GLY B N 1
ATOM 1533 C CA . GLY B 1 91 ? 14.172 28.656 6.82 1 67.12 91 GLY B CA 1
ATOM 1534 C C . GLY B 1 91 ? 14.703 29.406 8.031 1 67.12 91 GLY B C 1
ATOM 1535 O O . GLY B 1 91 ? 14.898 30.625 7.973 1 67.12 91 GLY B O 1
ATOM 1536 N N . GLY B 1 92 ? 14.688 28.797 9.156 1 55.12 92 GLY B N 1
ATOM 1537 C CA . GLY B 1 92 ? 15.273 29.594 10.219 1 55.12 92 GLY B CA 1
ATOM 1538 C C . GLY B 1 92 ? 16.656 30.109 9.883 1 55.12 92 GLY B C 1
ATOM 1539 O O . GLY B 1 92 ? 17.281 29.656 8.914 1 55.12 92 GLY B O 1
ATOM 1540 N N . PRO B 1 93 ? 17 31.312 10.289 1 49.84 93 PRO B N 1
ATOM 1541 C CA . PRO B 1 93 ? 18.234 32.031 9.969 1 49.84 93 PRO B CA 1
ATOM 1542 C C . PRO B 1 93 ? 19.469 31.156 10.023 1 49.84 93 PRO B C 1
ATOM 1544 O O . PRO B 1 93 ? 19.594 30.312 10.914 1 49.84 93 PRO B O 1
ATOM 1547 N N . ASN B 1 94 ? 19.734 30.625 8.883 1 49.53 94 ASN B N 1
ATOM 1548 C CA . ASN B 1 94 ? 21.125 30.156 8.945 1 49.53 94 ASN B CA 1
ATOM 1549 C C . ASN B 1 94 ? 21.953 31 9.898 1 49.53 94 ASN B C 1
ATOM 1551 O O . ASN B 1 94 ? 22.219 32.156 9.641 1 49.53 94 ASN B O 1
ATOM 1555 N N . PRO B 1 95 ? 21.891 30.688 11.109 1 48.16 95 PRO B N 1
ATOM 1556 C CA . PRO B 1 95 ? 22.641 31.547 12.023 1 48.16 95 PRO B CA 1
ATOM 1557 C C . PRO B 1 95 ? 24 31.953 11.461 1 48.16 95 PRO B C 1
ATOM 1559 O O . PRO B 1 95 ? 24.594 32.938 11.914 1 48.16 95 PRO B O 1
ATOM 1562 N N . TYR B 1 96 ? 24.578 30.906 10.75 1 49 96 TYR B N 1
ATOM 1563 C CA . TYR B 1 96 ? 25.922 31.219 10.266 1 49 96 TYR B CA 1
ATOM 1564 C C . TYR B 1 96 ? 25.859 32.25 9.141 1 49 96 TYR B C 1
ATOM 1566 O O . TYR B 1 96 ? 26.891 32.594 8.57 1 49 96 TYR B O 1
ATOM 1574 N N . LEU B 1 97 ? 24.781 32.375 8.562 1 45.28 97 LEU B N 1
ATOM 1575 C CA . LEU B 1 97 ? 24.828 33.5 7.625 1 45.28 97 LEU B CA 1
ATOM 1576 C C . LEU B 1 97 ? 25.062 34.812 8.367 1 45.28 97 LEU B C 1
ATOM 1578 O O . LEU B 1 97 ? 24.109 35.438 8.836 1 45.28 97 LEU B O 1
ATOM 1582 N N . LYS B 1 98 ? 26 34.719 9.312 1 44.34 98 LYS B N 1
ATOM 1583 C CA . LYS B 1 98 ? 26.688 35.906 9.836 1 44.34 98 LYS B CA 1
ATOM 1584 C C . LYS B 1 98 ? 26.906 36.938 8.742 1 44.34 98 LYS B C 1
ATOM 1586 O O . LYS B 1 98 ? 27.25 36.594 7.609 1 44.34 98 LYS B O 1
ATOM 1591 N N . GLU B 1 99 ? 26.188 38 8.797 1 42.59 99 GLU B N 1
ATOM 1592 C CA . GLU B 1 99 ? 26.422 39.25 8.078 1 42.59 99 GLU B CA 1
ATOM 1593 C C . GLU B 1 99 ? 27.922 39.5 7.863 1 42.59 99 GLU B C 1
ATOM 1595 O O . GLU B 1 99 ? 28.641 39.844 8.805 1 42.59 99 GLU B O 1
ATOM 1600 N N . THR B 1 100 ? 28.531 38.531 7.23 1 42.19 100 THR B N 1
ATOM 1601 C CA . THR B 1 100 ? 29.844 39 6.852 1 42.19 100 THR B CA 1
ATOM 1602 C C . THR B 1 100 ? 29.766 40.375 6.152 1 42.19 100 THR B C 1
ATOM 1604 O O . THR B 1 100 ? 30.719 40.812 5.5 1 42.19 100 THR B O 1
ATOM 1607 N N . THR B 1 101 ? 28.578 40.938 5.988 1 38.88 101 THR B N 1
ATOM 1608 C CA . THR B 1 101 ? 28.75 42.094 5.113 1 38.88 101 THR B CA 1
ATOM 1609 C C . THR B 1 101 ? 29.938 42.938 5.559 1 38.88 101 THR B C 1
ATOM 1611 O O . THR B 1 101 ? 30.812 43.25 4.758 1 38.88 101 THR B O 1
ATOM 1614 N N . ALA B 1 102 ? 29.734 44.406 6.062 1 32.72 102 ALA B N 1
ATOM 1615 C CA . ALA B 1 102 ? 30.531 45.625 6.062 1 32.72 102 ALA B CA 1
ATOM 1616 C C . ALA B 1 102 ? 31.641 45.562 7.117 1 32.72 102 ALA B C 1
ATOM 1618 O O . ALA B 1 102 ? 31.484 44.875 8.141 1 32.72 102 ALA B O 1
#

Radius of gyration: 22.26 Å; Cα contacts (8 Å, |Δi|>4): 179; chains: 2; bounding box: 58×77×46 Å

Secondary structure (DSSP, 8-state):
-HHHHHHHHHHHHHHHHHT----S-HHHHHHHHHHHHTTS-PPPHHHHHHHHHHHS-HHHHHHHHHTT--SHHHHHHHHHHHHHHHHHHHSS--TT---TT-/-HHHHHHHHHHHHHHHHHT----S-HHHHHHHHHHHHTTS----HHHHHHHHHHHS-HHHHHHHHHTT--HHHHHHHHHHHHHHHHHHHHSS--TT------